Protein AF-A0A148KL38-F1 (afdb_monomer)

Solvent-accessible surface area (backbone atoms only — not comparable to full-atom values): 12686 Å² total; per-residue (Å²): 133,82,66,72,59,63,59,84,46,104,84,52,63,40,43,61,51,33,41,35,34,28,41,19,68,38,26,34,28,42,92,90,39,82,42,79,51,48,28,40,75,50,74,44,17,34,49,60,35,34,44,39,29,46,37,33,83,76,39,46,73,99,71,82,87,79,85,65,94,65,65,77,84,68,58,70,36,88,74,88,56,62,65,59,93,75,68,61,91,58,42,52,32,46,32,31,28,44,18,68,61,74,88,63,34,32,52,64,36,93,78,41,63,52,48,60,42,43,68,92,41,47,74,35,28,29,46,13,35,43,24,29,39,38,35,32,44,41,91,89,39,57,36,42,42,34,41,32,34,29,73,47,59,49,99,40,60,86,28,47,41,90,57,84,32,78,37,59,67,63,45,79,47,80,35,60,52,36,88,90,38,86,42,82,42,78,40,61,70,42,35,47,56,97,59,86,88,42,68,83,59,50,24,70,55,45,82,84,45,67,54,31,48,47,38,53,48,18,59,75,71,51,64,20,64,45,34,58

Sequence (228 aa):
MSCAKPIDSDTFNWSIELLAFFLSDLSIEQDGQQLFLPLTSNDWQTTNLALLRFTKAQCADKKQQVLDDDVLAEQPFQSLQLAVPLALAETTQLRFTLGLPFDINHLNPLSQPSPLNMPSMFWSWRGGHKFLRLDMLGEQDAWNFHLGSTGCTSASAMRSPQTECVHANTLHFSLSKQQQGERLIVHLDKLLQGLELNGRNSCLMQSDKTSCQVLMSNLTDNGVFEWR

InterPro domains:
  IPR023977 Copper-binding protein MbnP-like [TIGR04052] (5-220)
  IPR046863 Copper-binding protein MbnP-like domain [PF20243] (13-204)

pLDDT: mean 86.68, std 16.07, range [34.78, 98.62]

Secondary structure (DSSP, 8-state):
--TTS-EEETTEEEEEEEEEEEEEEEEEEETTEEEE-PBPPBTTEETTEEEEEEEHHHHS-SS-----S-TTTT--B----BSS---GGGEEEEEEEES--HHHHTS-GGGSPTTTT-GGGEEETTTEE-SEEEEEE-SS-EEEEEE--BS---SSTTS--SS--SB---EEEEEEPPTT---EEE-HHHHTTT----TT--EES-TTSHHHHHHHHHHHHS--EEE-

Structure (mmCIF, N/CA/C/O backbone):
data_AF-A0A148KL38-F1
#
_entry.id   AF-A0A148KL38-F1
#
loop_
_atom_site.group_PDB
_atom_site.id
_atom_site.type_symbol
_atom_site.label_atom_id
_atom_site.label_alt_id
_atom_site.label_comp_id
_atom_site.label_asym_id
_atom_site.label_entity_id
_atom_site.label_seq_id
_atom_site.pdbx_PDB_ins_code
_atom_site.Cartn_x
_atom_site.Cartn_y
_atom_site.Cartn_z
_atom_site.occupancy
_atom_site.B_iso_or_equiv
_atom_site.auth_seq_id
_atom_site.auth_comp_id
_atom_site.auth_asym_id
_atom_site.auth_atom_id
_atom_site.pdbx_PDB_model_num
ATOM 1 N N . MET A 1 1 ? 3.528 11.563 11.997 1.00 47.94 1 MET A N 1
ATOM 2 C CA . MET A 1 1 ? 4.843 11.431 11.339 1.00 47.94 1 MET A CA 1
ATOM 3 C C . MET A 1 1 ? 5.527 12.789 11.430 1.00 47.94 1 MET A C 1
ATOM 5 O O . MET A 1 1 ? 4.868 13.780 11.154 1.00 47.94 1 MET A O 1
ATOM 9 N N . SER A 1 2 ? 6.768 12.874 11.917 1.00 44.38 2 SER A N 1
ATOM 10 C CA . SER A 1 2 ? 7.541 14.127 11.862 1.00 44.38 2 SER A CA 1
ATOM 11 C C . SER A 1 2 ? 8.322 14.117 10.552 1.00 44.38 2 SER A C 1
ATOM 13 O O . SER A 1 2 ? 9.482 13.724 10.538 1.00 44.38 2 SER A O 1
ATOM 15 N N . CYS A 1 3 ? 7.668 14.463 9.445 1.00 50.84 3 CYS A N 1
ATOM 16 C CA . CYS A 1 3 ? 8.208 14.272 8.095 1.00 50.84 3 CYS A CA 1
ATOM 17 C C . CYS A 1 3 ? 9.387 15.192 7.720 1.00 50.84 3 CYS A C 1
ATOM 19 O O . CYS A 1 3 ? 9.931 15.065 6.631 1.00 50.84 3 CYS A O 1
ATOM 21 N N . ALA A 1 4 ? 9.768 16.123 8.596 1.00 40.66 4 ALA A N 1
ATOM 22 C CA . ALA A 1 4 ? 10.751 17.170 8.316 1.00 40.66 4 ALA A CA 1
ATOM 23 C C . ALA A 1 4 ? 12.190 16.826 8.748 1.00 40.66 4 ALA A C 1
ATOM 25 O O . ALA A 1 4 ? 13.043 17.709 8.779 1.00 40.66 4 ALA A O 1
ATOM 26 N N . LYS A 1 5 ? 12.479 15.570 9.115 1.00 44.69 5 LYS A N 1
ATOM 27 C CA . LYS A 1 5 ? 13.868 15.128 9.289 1.00 44.69 5 LYS A CA 1
ATOM 28 C C . LYS A 1 5 ? 14.299 14.379 8.029 1.00 44.69 5 LYS A C 1
ATOM 30 O O . LYS A 1 5 ? 13.624 13.405 7.692 1.00 44.69 5 LYS A O 1
ATOM 35 N N . PRO A 1 6 ? 15.371 14.820 7.344 1.00 49.91 6 PRO A N 1
ATOM 36 C CA . PRO A 1 6 ? 16.014 14.017 6.314 1.00 49.91 6 PRO A CA 1
ATOM 37 C C . PRO A 1 6 ? 16.224 12.598 6.839 1.00 49.91 6 PRO A C 1
ATOM 39 O O . PRO A 1 6 ? 16.581 12.416 8.008 1.00 49.91 6 PRO A O 1
ATOM 42 N N . ILE A 1 7 ? 15.969 11.597 5.997 1.00 58.31 7 ILE A N 1
ATOM 43 C CA . ILE A 1 7 ? 16.462 10.252 6.285 1.00 58.31 7 ILE A CA 1
ATOM 44 C C . ILE A 1 7 ? 17.961 10.334 6.022 1.00 58.31 7 ILE A C 1
ATOM 46 O O . ILE A 1 7 ? 18.385 10.313 4.868 1.00 58.31 7 ILE A O 1
ATOM 50 N N . ASP A 1 8 ? 18.719 10.561 7.094 1.00 44.31 8 ASP A N 1
ATOM 51 C CA . ASP A 1 8 ? 20.169 10.719 7.051 1.00 44.31 8 ASP A CA 1
ATOM 52 C C . ASP A 1 8 ? 20.767 9.388 6.584 1.00 44.31 8 ASP A C 1
ATOM 54 O O . ASP A 1 8 ? 20.805 8.399 7.317 1.00 44.31 8 ASP A O 1
ATOM 58 N N . SER A 1 9 ? 21.148 9.345 5.313 1.00 50.00 9 SER A N 1
ATOM 59 C CA . SER A 1 9 ? 22.112 8.375 4.811 1.00 50.00 9 SER A CA 1
ATOM 60 C C . SER A 1 9 ? 23.441 9.110 4.732 1.00 50.00 9 SER A C 1
ATOM 62 O O . SER A 1 9 ? 23.444 10.267 4.315 1.00 50.00 9 SER A O 1
ATOM 64 N N . ASP A 1 10 ? 24.550 8.463 5.098 1.00 46.03 10 ASP A N 1
ATOM 65 C CA . ASP A 1 10 ? 25.889 9.063 5.272 1.00 46.03 10 ASP A CA 1
ATOM 66 C C . ASP A 1 10 ? 26.440 9.858 4.057 1.00 46.03 10 ASP A C 1
ATOM 68 O O . ASP A 1 10 ? 27.549 10.389 4.110 1.00 46.03 10 ASP A O 1
ATOM 72 N N . THR A 1 11 ? 25.702 9.952 2.945 1.00 47.69 11 THR A N 1
ATOM 73 C CA . THR A 1 11 ? 26.123 10.622 1.708 1.00 47.69 11 THR A CA 1
ATOM 74 C C . THR A 1 11 ? 25.061 11.461 0.978 1.00 47.69 11 THR A C 1
ATOM 76 O O . THR A 1 11 ? 25.467 12.265 0.142 1.00 47.69 11 THR A O 1
ATOM 79 N N . PHE A 1 12 ? 23.750 11.361 1.264 1.00 56.06 12 PHE A N 1
ATOM 80 C CA . PHE A 1 12 ? 22.719 12.125 0.527 1.00 56.06 12 PHE A CA 1
ATOM 81 C C . PHE A 1 12 ? 21.460 12.454 1.347 1.00 56.06 12 PHE A C 1
ATOM 83 O O . PHE A 1 12 ? 20.946 11.610 2.086 1.00 56.06 12 PHE A O 1
ATOM 90 N N . ASN A 1 13 ? 20.907 13.655 1.119 1.00 77.12 13 ASN A N 1
ATOM 91 C CA . ASN A 1 13 ? 19.599 14.078 1.623 1.00 77.12 13 ASN A CA 1
ATOM 92 C C . ASN A 1 13 ? 18.477 13.529 0.732 1.00 77.12 13 ASN A C 1
ATOM 94 O O . ASN A 1 13 ? 18.298 13.986 -0.398 1.00 77.12 13 ASN A O 1
ATOM 98 N N . TRP A 1 14 ? 17.691 12.587 1.250 1.00 84.31 14 TRP A N 1
ATOM 99 C CA . TRP A 1 14 ? 16.492 12.087 0.576 1.00 84.31 14 TRP A CA 1
ATOM 100 C C . TRP A 1 14 ? 15.228 12.705 1.172 1.00 84.31 14 TRP A C 1
ATOM 102 O O . TRP A 1 14 ? 15.065 12.778 2.392 1.00 84.31 14 TRP A O 1
ATOM 112 N N . SER A 1 15 ? 14.305 13.111 0.301 1.00 84.75 15 SER A N 1
ATOM 113 C CA . SER A 1 15 ? 12.988 13.632 0.673 1.00 84.75 15 SER A CA 1
ATOM 114 C C . SER A 1 15 ? 11.875 12.751 0.11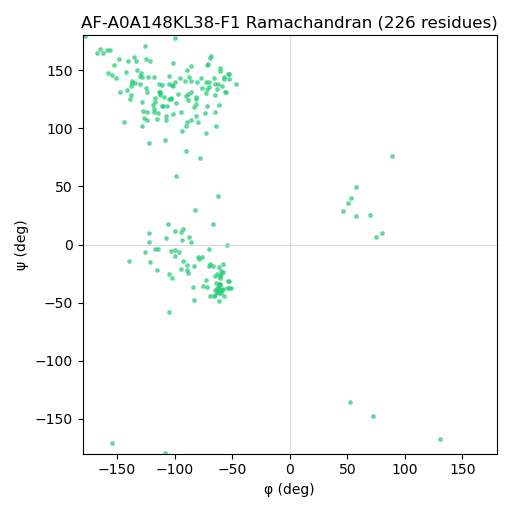8 1.00 84.75 15 SER A C 1
ATOM 116 O O . SER A 1 15 ? 11.998 12.190 -0.967 1.00 84.75 15 SER A O 1
ATOM 118 N N . ILE A 1 16 ? 10.790 12.604 0.875 1.00 86.62 16 ILE A N 1
ATOM 119 C CA . ILE A 1 16 ? 9.611 11.852 0.436 1.00 86.62 16 ILE A CA 1
ATOM 120 C C . ILE A 1 16 ? 8.773 12.769 -0.448 1.00 86.62 16 ILE A C 1
ATOM 122 O O . ILE A 1 16 ? 8.297 13.805 0.018 1.00 86.62 16 ILE A O 1
ATOM 126 N N . GLU A 1 17 ? 8.557 12.360 -1.694 1.00 87.94 17 GLU A N 1
ATOM 127 C CA . GLU A 1 17 ? 7.600 13.005 -2.593 1.00 87.94 17 GLU A CA 1
ATOM 128 C C . GLU A 1 17 ? 6.193 12.462 -2.326 1.00 87.94 17 GLU A C 1
ATOM 130 O O . GLU A 1 17 ? 5.246 13.223 -2.106 1.00 87.94 17 GLU A O 1
ATOM 135 N N . LEU A 1 18 ? 6.075 11.132 -2.252 1.00 90.38 18 LEU A N 1
ATOM 136 C CA . LEU A 1 18 ? 4.823 10.435 -1.988 1.00 90.38 18 LEU A CA 1
ATOM 137 C C . LEU A 1 18 ? 5.075 9.146 -1.209 1.00 90.38 18 LEU A C 1
ATOM 139 O O . LEU A 1 18 ? 5.875 8.314 -1.617 1.00 90.38 18 LEU A O 1
ATOM 143 N N . LEU A 1 19 ? 4.313 8.940 -0.142 1.00 94.44 19 LEU A N 1
ATOM 144 C CA . LEU A 1 19 ? 4.057 7.630 0.439 1.00 94.44 19 LEU A CA 1
ATOM 145 C C . LEU A 1 19 ? 2.553 7.376 0.368 1.00 94.44 19 LEU A C 1
ATOM 147 O O . LEU A 1 19 ? 1.771 8.128 0.943 1.00 94.44 19 LEU A O 1
ATOM 151 N N . ALA A 1 20 ? 2.141 6.321 -0.320 1.00 96.06 20 ALA A N 1
ATOM 152 C CA . ALA A 1 20 ? 0.750 5.909 -0.410 1.00 96.06 20 ALA A CA 1
ATOM 153 C C . ALA A 1 20 ? 0.623 4.397 -0.262 1.00 96.06 20 ALA A C 1
ATOM 155 O O . ALA A 1 20 ? 1.430 3.661 -0.826 1.00 96.06 20 ALA A O 1
ATOM 156 N N . PHE A 1 21 ? -0.374 3.917 0.476 1.00 97.94 21 PHE A N 1
ATOM 157 C CA . PHE A 1 21 ? -0.582 2.481 0.643 1.00 97.94 21 PHE A CA 1
ATOM 158 C C . PHE A 1 21 ? -2.028 2.112 0.964 1.00 97.94 21 PHE A C 1
ATOM 160 O O . PHE A 1 21 ? -2.738 2.852 1.650 1.00 97.94 21 PHE A O 1
ATOM 167 N N . PHE A 1 22 ? -2.445 0.951 0.461 1.00 98.50 22 PHE A N 1
ATOM 168 C CA . PHE A 1 22 ? -3.756 0.377 0.735 1.00 98.50 22 PHE A CA 1
ATOM 169 C C . PHE A 1 22 ? -3.737 -0.444 2.019 1.00 98.50 22 PHE A C 1
ATOM 171 O O . PHE A 1 22 ? -2.890 -1.320 2.187 1.00 98.50 22 PHE A O 1
ATOM 178 N N . LEU A 1 23 ? -4.719 -0.198 2.881 1.00 98.38 23 LEU A N 1
ATOM 179 C CA . LEU A 1 23 ? -5.082 -1.079 3.982 1.00 98.38 23 LEU A CA 1
ATOM 180 C C . LEU A 1 23 ? -6.431 -1.717 3.661 1.00 98.38 23 LEU A C 1
ATOM 182 O O . LEU A 1 23 ? -7.385 -0.994 3.384 1.00 98.38 23 LEU A O 1
ATOM 186 N N . SER A 1 24 ? -6.516 -3.039 3.713 1.00 98.50 24 SER A N 1
ATOM 187 C CA . SER A 1 24 ? -7.755 -3.813 3.583 1.00 98.50 24 SER A CA 1
ATOM 188 C C . SER A 1 24 ? -7.932 -4.755 4.776 1.00 98.50 24 SER A C 1
ATOM 190 O O . SER A 1 24 ? -7.039 -4.870 5.618 1.00 98.50 24 SER A O 1
ATOM 192 N N . ASP A 1 25 ? -9.105 -5.381 4.890 1.00 97.06 25 ASP A N 1
ATOM 193 C CA . ASP A 1 25 ? -9.422 -6.378 5.926 1.00 97.06 25 ASP A CA 1
ATOM 194 C C . ASP A 1 25 ? -9.161 -5.886 7.362 1.00 97.06 25 ASP A C 1
ATOM 196 O O . ASP A 1 25 ? -8.647 -6.611 8.221 1.00 97.06 25 ASP A O 1
ATOM 200 N N . LEU A 1 26 ? -9.496 -4.618 7.626 1.00 97.38 26 LEU A N 1
ATOM 201 C CA . LEU A 1 26 ? -9.275 -4.014 8.932 1.00 97.38 26 LEU A CA 1
ATOM 202 C C . LEU A 1 26 ? -10.139 -4.700 9.991 1.00 97.38 26 LEU A C 1
ATOM 204 O O . LEU A 1 26 ? -11.357 -4.830 9.861 1.00 97.38 26 LEU A O 1
ATOM 208 N N . SER A 1 27 ? -9.499 -5.115 11.074 1.00 97.00 27 SER A N 1
ATOM 209 C CA . SER A 1 27 ? -10.172 -5.687 12.233 1.00 97.00 27 SER A CA 1
ATOM 210 C C . SER A 1 27 ? -9.418 -5.356 13.507 1.00 97.00 27 SER A C 1
ATOM 212 O O . SER A 1 27 ? -8.238 -5.012 13.497 1.00 97.00 27 SER A O 1
ATOM 214 N N . ILE A 1 28 ? -10.115 -5.448 14.623 1.00 95.69 28 ILE A N 1
ATOM 215 C CA . ILE A 1 28 ? -9.573 -5.204 15.950 1.00 95.69 28 ILE A CA 1
ATOM 216 C C . ILE A 1 28 ? -9.814 -6.409 16.847 1.00 95.69 28 ILE A C 1
ATOM 218 O O . ILE A 1 28 ? -10.681 -7.231 16.568 1.00 95.69 28 ILE A O 1
ATOM 222 N N . GLU A 1 29 ? -9.049 -6.519 17.923 1.00 95.81 29 GLU A N 1
ATOM 223 C CA . GLU A 1 29 ? -9.338 -7.452 19.010 1.00 95.81 29 GLU A CA 1
ATOM 224 C C . GLU A 1 29 ? -9.886 -6.700 20.211 1.00 95.81 29 GLU A C 1
ATOM 226 O O . GLU A 1 29 ? -9.244 -5.770 20.697 1.00 95.81 29 GLU A O 1
ATOM 231 N N . GLN A 1 30 ? -11.053 -7.127 20.680 1.00 92.88 30 GLN A N 1
ATOM 232 C CA . GLN A 1 30 ? -11.716 -6.618 21.875 1.00 92.88 30 GLN A CA 1
ATOM 233 C C . GLN A 1 30 ? -12.274 -7.817 22.643 1.00 92.88 30 GLN A C 1
ATOM 235 O O . GLN A 1 30 ? -12.895 -8.697 22.047 1.00 92.88 30 GLN A O 1
ATOM 240 N N . AS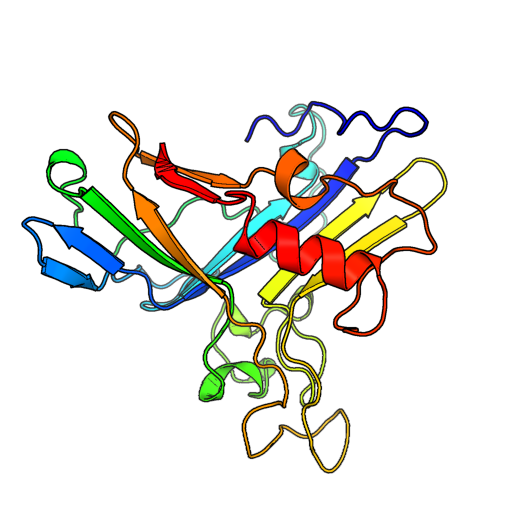P A 1 31 ? -11.972 -7.905 23.939 1.00 88.75 31 ASP A N 1
A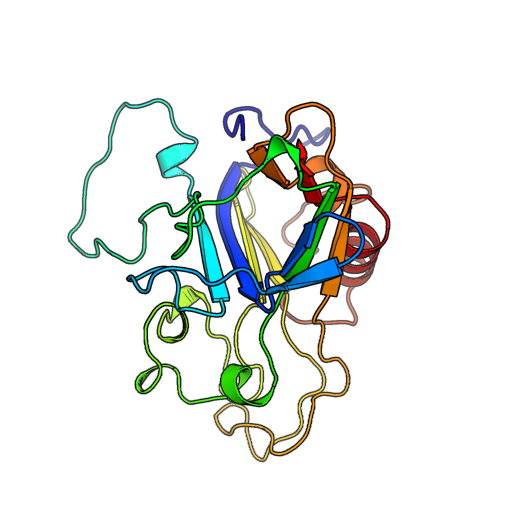TOM 241 C CA . ASP A 1 31 ? -12.369 -9.024 24.811 1.00 88.75 31 ASP A CA 1
ATOM 242 C C . ASP A 1 31 ? -12.032 -10.424 24.253 1.00 88.75 31 ASP A C 1
ATOM 244 O O . ASP A 1 31 ? -12.773 -11.394 24.418 1.00 88.75 31 ASP A O 1
ATOM 248 N N . GLY A 1 32 ? -10.896 -10.538 23.555 1.00 88.75 32 GLY A N 1
ATOM 249 C CA . GLY A 1 32 ? -10.440 -11.788 22.938 1.00 88.75 32 GLY A CA 1
ATOM 250 C C . GLY A 1 32 ? -11.197 -12.192 21.666 1.00 88.75 32 GLY A C 1
ATOM 251 O O . GLY A 1 32 ? -10.953 -13.277 21.139 1.00 88.75 32 GLY A O 1
ATOM 252 N N . GLN A 1 33 ? -12.093 -11.343 21.154 1.00 92.94 33 GLN A N 1
ATOM 253 C CA . GLN A 1 33 ? -12.788 -11.544 19.885 1.00 92.94 33 GLN A CA 1
ATOM 254 C C . GLN A 1 33 ? -12.226 -10.631 18.799 1.00 92.94 33 GLN A C 1
ATOM 256 O O . GLN A 1 33 ? -11.988 -9.446 19.025 1.00 92.94 33 GLN A O 1
ATOM 261 N N . GLN A 1 34 ? -12.056 -11.182 17.597 1.00 95.62 34 GLN A N 1
ATOM 262 C CA . GLN A 1 34 ? -11.724 -10.395 16.416 1.00 95.62 34 GLN A CA 1
ATOM 263 C C . GLN A 1 34 ? -13.003 -9.795 15.827 1.00 95.62 34 GLN A C 1
ATOM 265 O O . GLN A 1 34 ? -13.898 -10.521 15.394 1.00 95.62 34 GLN A O 1
ATOM 270 N N . LEU A 1 35 ? -13.072 -8.469 15.792 1.00 95.62 35 LEU A N 1
ATOM 271 C CA . LEU A 1 35 ? -14.202 -7.712 15.272 1.00 95.62 35 LEU A CA 1
ATOM 272 C C . LEU A 1 35 ? -13.786 -6.980 13.999 1.00 95.62 35 LEU A C 1
ATOM 274 O O . LEU A 1 35 ? -12.752 -6.311 13.960 1.00 95.62 35 LEU A O 1
ATOM 278 N N . PHE A 1 36 ? -14.596 -7.100 12.950 1.00 95.62 36 PHE A N 1
ATOM 279 C CA . PHE A 1 36 ? -14.416 -6.318 11.731 1.00 95.62 36 PHE A CA 1
ATOM 280 C C . PHE A 1 36 ? -14.558 -4.819 12.032 1.00 95.62 36 PHE A C 1
ATOM 282 O O . PHE A 1 36 ? -15.454 -4.419 12.777 1.00 95.62 36 PHE A O 1
ATOM 289 N N . LEU A 1 37 ? -13.684 -3.998 11.444 1.00 95.44 37 LEU A N 1
ATOM 290 C CA . LEU A 1 37 ? -13.655 -2.554 11.649 1.00 95.44 37 LEU A CA 1
ATOM 291 C C . LEU A 1 37 ? -14.147 -1.826 10.383 1.00 95.44 37 LEU A C 1
ATOM 293 O O . LEU A 1 37 ? -13.333 -1.502 9.515 1.00 95.44 37 LEU A O 1
ATOM 297 N N . PRO A 1 38 ? -15.461 -1.554 10.252 1.00 96.75 38 PRO A N 1
ATOM 298 C CA . PRO A 1 38 ? -16.004 -0.892 9.073 1.00 96.75 38 PRO A CA 1
ATOM 299 C C . PRO A 1 38 ? -15.592 0.580 9.012 1.00 96.75 38 PRO A C 1
ATOM 301 O O . PRO A 1 38 ? -15.640 1.314 10.005 1.00 96.75 38 PRO A O 1
ATOM 304 N N . LEU A 1 39 ? -15.267 1.032 7.807 1.00 97.19 39 LEU A N 1
ATOM 305 C CA . LEU A 1 39 ? -14.932 2.419 7.505 1.00 97.19 39 LEU A CA 1
ATOM 306 C C . LEU A 1 39 ? -16.112 3.154 6.847 1.00 97.19 39 LEU A C 1
ATOM 308 O O . LEU A 1 39 ? -16.999 2.544 6.243 1.00 97.19 39 LEU A O 1
ATOM 312 N N . THR A 1 40 ? -16.147 4.482 6.948 1.00 97.00 40 THR A N 1
ATOM 313 C CA . THR A 1 40 ? -17.072 5.293 6.138 1.00 97.00 40 THR A CA 1
ATOM 314 C C . THR A 1 40 ? -16.626 5.304 4.674 1.00 97.00 40 THR A C 1
ATOM 316 O O . THR A 1 40 ? -15.450 5.112 4.375 1.00 97.00 40 THR A O 1
ATOM 319 N N . SER A 1 41 ? -17.549 5.535 3.739 1.00 96.44 41 SER A N 1
ATOM 320 C CA . SER A 1 41 ? -17.181 5.711 2.327 1.00 96.44 41 SER A CA 1
ATOM 321 C C . SER A 1 41 ? -16.906 7.183 2.017 1.00 96.44 41 SER A C 1
ATOM 323 O O . SER A 1 41 ? -17.734 8.040 2.322 1.00 96.44 41 SER A O 1
ATOM 325 N N . ASN A 1 42 ? -15.751 7.468 1.419 1.00 94.69 42 ASN A N 1
ATOM 326 C CA . ASN A 1 42 ? -15.350 8.772 0.884 1.00 94.69 42 ASN A CA 1
ATOM 327 C C . ASN A 1 42 ? -14.304 8.566 -0.235 1.00 94.69 42 ASN A C 1
ATOM 329 O O . ASN A 1 42 ? -14.051 7.436 -0.646 1.00 94.69 42 ASN A O 1
ATOM 333 N N . ASP A 1 43 ? -13.674 9.633 -0.727 1.00 94.62 43 ASP A N 1
ATOM 334 C CA . ASP A 1 43 ? -12.700 9.542 -1.829 1.00 94.62 43 ASP A CA 1
ATOM 335 C C . ASP A 1 43 ? -11.463 8.672 -1.524 1.00 94.62 43 ASP A C 1
ATOM 337 O O . ASP A 1 43 ? -10.779 8.214 -2.438 1.00 94.62 43 ASP A O 1
ATOM 341 N N . TRP A 1 44 ? -11.170 8.418 -0.249 1.00 96.12 44 TRP A N 1
ATOM 342 C CA . TRP A 1 44 ? -9.958 7.740 0.215 1.00 96.12 44 TRP A CA 1
ATOM 343 C C . TRP A 1 44 ? -10.221 6.388 0.875 1.00 96.12 44 TRP A C 1
ATOM 345 O O . TRP A 1 44 ? -9.274 5.693 1.239 1.00 96.12 44 TRP A O 1
ATOM 355 N N . GLN A 1 45 ? -11.480 5.992 1.047 1.00 97.00 45 GLN A N 1
ATOM 356 C CA . GLN A 1 45 ? -11.837 4.732 1.695 1.00 97.00 45 GLN A CA 1
ATOM 357 C C . GLN A 1 45 ? -13.236 4.259 1.300 1.00 97.00 45 GLN A C 1
ATOM 359 O O . GLN A 1 45 ? -14.149 5.050 1.085 1.00 97.00 45 GLN A O 1
ATOM 364 N N . THR A 1 46 ? -13.395 2.942 1.247 1.00 96.50 46 THR A N 1
ATOM 365 C CA . THR A 1 46 ? -14.687 2.247 1.212 1.00 96.50 46 THR A CA 1
ATOM 366 C C . THR A 1 46 ? -14.903 1.562 2.558 1.00 96.50 46 THR A C 1
ATOM 368 O O . THR A 1 46 ? -14.023 1.608 3.411 1.00 96.50 46 THR A O 1
ATOM 371 N N . THR A 1 47 ? -16.015 0.850 2.748 1.00 95.81 47 THR A N 1
ATOM 372 C CA . THR A 1 47 ? -16.280 0.119 3.999 1.00 95.81 47 THR A CA 1
ATOM 373 C C . THR A 1 47 ? -15.167 -0.846 4.418 1.00 95.81 47 THR A C 1
ATOM 375 O O . THR A 1 47 ? -14.955 -1.009 5.618 1.00 95.81 47 THR A O 1
ATOM 378 N N . ASN A 1 48 ? -14.438 -1.439 3.463 1.00 95.25 48 ASN A N 1
ATOM 379 C CA . ASN A 1 48 ? -13.498 -2.535 3.735 1.00 95.25 48 ASN A CA 1
ATOM 380 C C . ASN A 1 48 ? -12.031 -2.205 3.413 1.00 95.25 48 ASN A C 1
ATOM 382 O O . ASN A 1 48 ? -11.161 -3.044 3.641 1.00 95.25 48 ASN A O 1
ATOM 386 N N . LEU A 1 49 ? -11.739 -1.024 2.858 1.00 97.44 49 LEU A N 1
ATOM 387 C CA . LEU A 1 49 ? -10.366 -0.627 2.536 1.00 97.44 49 LEU A CA 1
ATOM 388 C C . LEU A 1 49 ? -10.180 0.885 2.555 1.00 97.44 49 LEU A C 1
ATOM 390 O O . LEU A 1 49 ? -11.111 1.633 2.266 1.00 97.44 49 LEU A O 1
ATOM 394 N N . ALA A 1 50 ? -8.951 1.321 2.802 1.00 98.06 50 ALA A N 1
ATOM 395 C CA . ALA A 1 50 ? -8.528 2.712 2.725 1.00 98.06 50 ALA A CA 1
ATOM 396 C C . ALA A 1 50 ? -7.222 2.851 1.944 1.00 98.06 50 ALA A C 1
ATOM 398 O O . ALA A 1 50 ? -6.372 1.965 1.983 1.00 98.06 50 ALA A O 1
ATOM 399 N N . LEU A 1 51 ? -7.040 3.994 1.289 1.00 97.69 51 LEU A N 1
ATOM 400 C CA . LEU A 1 51 ? -5.769 4.441 0.739 1.00 97.69 51 LEU A CA 1
ATOM 401 C C . LEU A 1 51 ? -5.244 5.593 1.597 1.00 97.69 51 LEU A C 1
ATOM 403 O O . LEU A 1 51 ? -5.754 6.711 1.532 1.00 97.69 51 LEU A O 1
ATOM 407 N N . LEU A 1 52 ? -4.204 5.324 2.383 1.00 95.88 52 LEU A N 1
ATOM 408 C CA . LEU A 1 52 ? -3.505 6.362 3.136 1.00 95.88 52 LEU A CA 1
ATOM 409 C C . LEU A 1 52 ? -2.442 7.012 2.254 1.00 95.88 52 LEU A C 1
ATOM 411 O O . LEU A 1 52 ? -1.778 6.325 1.479 1.00 95.88 52 LEU A O 1
ATOM 415 N N . ARG A 1 53 ? -2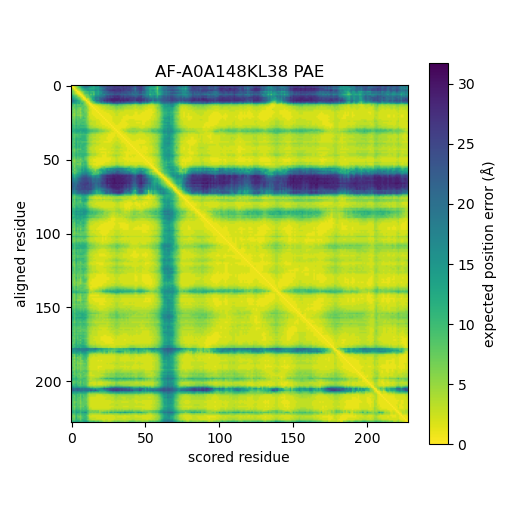.287 8.336 2.363 1.00 91.75 53 ARG A N 1
ATOM 416 C CA . ARG A 1 53 ? -1.395 9.149 1.529 1.00 91.75 53 ARG A CA 1
ATOM 417 C C . ARG A 1 53 ? -0.709 10.253 2.321 1.00 91.75 53 ARG A C 1
ATOM 419 O O . ARG A 1 53 ? -1.357 11.036 3.017 1.00 91.75 53 ARG A O 1
ATOM 426 N N . PHE A 1 54 ? 0.596 10.350 2.117 1.00 89.94 54 PHE A N 1
ATOM 427 C CA . PHE A 1 54 ? 1.497 11.341 2.681 1.00 89.94 54 PHE A CA 1
ATOM 428 C C . PHE A 1 54 ? 2.289 11.959 1.523 1.00 89.94 54 PHE A C 1
ATOM 430 O O . PHE A 1 54 ? 2.925 11.229 0.767 1.00 89.94 54 PHE A O 1
ATOM 437 N N . THR A 1 55 ? 2.235 13.276 1.348 1.00 85.25 55 THR A N 1
ATOM 438 C CA . THR A 1 55 ? 2.915 13.991 0.254 1.00 85.25 55 THR A CA 1
ATOM 439 C C . THR A 1 55 ? 3.889 15.025 0.797 1.00 85.25 55 THR A C 1
ATOM 441 O O . THR A 1 55 ? 3.736 15.515 1.921 1.00 85.25 55 THR A O 1
ATOM 444 N N . LYS A 1 56 ? 4.869 15.409 -0.024 1.00 77.56 56 LYS A N 1
ATOM 445 C CA . LYS A 1 56 ? 5.856 16.447 0.301 1.00 77.56 56 LYS A CA 1
ATOM 446 C C . LYS A 1 56 ? 5.251 17.756 0.796 1.00 77.56 56 LYS A C 1
ATOM 448 O O . LYS A 1 56 ? 5.802 18.361 1.712 1.00 77.56 56 LYS A O 1
ATOM 453 N N . ALA A 1 57 ? 4.110 18.179 0.250 1.00 69.44 57 ALA A N 1
ATOM 454 C CA . ALA A 1 57 ? 3.430 19.405 0.672 1.00 69.44 57 ALA A CA 1
ATOM 455 C C . ALA A 1 57 ? 3.030 19.389 2.162 1.00 69.44 57 ALA A C 1
ATOM 457 O O . ALA A 1 57 ? 2.866 20.443 2.769 1.00 69.44 57 ALA A O 1
ATOM 458 N N . GLN A 1 58 ? 2.894 18.204 2.767 1.00 67.06 58 GLN A N 1
ATOM 459 C CA . GLN A 1 58 ? 2.645 18.044 4.206 1.00 67.06 58 GLN A CA 1
ATOM 460 C C . GLN A 1 58 ? 3.937 17.966 5.028 1.00 67.06 58 GLN A C 1
ATOM 462 O O . GLN A 1 58 ? 3.898 18.114 6.248 1.00 67.06 58 GLN A O 1
ATOM 467 N N . CYS A 1 59 ? 5.064 17.696 4.367 1.00 58.09 59 CYS A N 1
ATOM 468 C CA . CYS A 1 59 ? 6.400 17.630 4.952 1.00 58.09 59 CYS A CA 1
ATOM 469 C C . CYS A 1 59 ? 7.109 18.994 4.938 1.00 58.09 59 CYS A C 1
ATOM 471 O O . CYS A 1 59 ? 8.031 19.199 5.724 1.00 58.09 59 CYS A O 1
ATOM 473 N N . ALA A 1 60 ? 6.693 19.907 4.056 1.00 55.28 60 ALA A N 1
ATOM 474 C CA . ALA A 1 60 ? 7.194 21.272 3.983 1.00 55.28 60 ALA A CA 1
ATOM 475 C C . ALA A 1 60 ? 6.601 22.150 5.100 1.00 55.28 60 ALA A C 1
ATOM 477 O O . ALA A 1 60 ? 5.423 22.030 5.450 1.00 55.28 60 ALA A O 1
ATOM 478 N N . ASP A 1 61 ? 7.405 23.072 5.640 1.00 50.53 61 ASP A N 1
ATOM 479 C CA . ASP A 1 61 ? 6.891 24.156 6.480 1.00 50.53 61 ASP A CA 1
ATOM 480 C C . ASP A 1 61 ? 5.768 24.889 5.733 1.00 50.53 61 ASP A C 1
ATOM 482 O O . ASP A 1 61 ? 5.848 25.065 4.521 1.00 50.53 61 ASP A O 1
ATOM 486 N N . LYS A 1 62 ? 4.719 25.314 6.452 1.00 44.94 62 LYS A N 1
ATOM 487 C CA . LYS A 1 62 ? 3.444 25.873 5.941 1.00 44.94 62 LYS A CA 1
ATOM 488 C C . LYS A 1 62 ? 3.553 27.190 5.135 1.00 44.94 62 LYS A C 1
ATOM 490 O O . LYS A 1 62 ? 2.751 28.104 5.326 1.00 44.94 62 LYS A O 1
ATOM 495 N N . LYS A 1 63 ? 4.534 27.351 4.252 1.00 40.00 63 LYS A N 1
ATOM 496 C CA . LYS A 1 63 ? 4.682 28.485 3.346 1.00 40.00 63 LYS A CA 1
ATOM 497 C C . LYS A 1 63 ? 4.761 27.947 1.924 1.00 40.00 63 LYS A C 1
ATOM 499 O O . LYS A 1 63 ? 5.744 27.322 1.570 1.00 40.00 63 LYS A O 1
ATOM 504 N N . GLN A 1 64 ? 3.731 28.277 1.147 1.00 40.44 64 GLN A N 1
ATOM 505 C CA . GLN A 1 64 ? 3.528 27.979 -0.278 1.00 40.44 64 GLN A CA 1
ATOM 506 C C . GLN A 1 64 ? 2.836 26.643 -0.565 1.00 40.44 64 GLN A C 1
ATOM 508 O O . GLN A 1 64 ? 3.431 25.687 -1.041 1.00 40.44 64 GLN A O 1
ATOM 513 N N . GLN A 1 65 ? 1.518 26.635 -0.356 1.00 42.56 65 GLN A N 1
ATOM 514 C CA . GLN A 1 65 ? 0.629 25.872 -1.227 1.00 42.56 65 GLN A CA 1
ATOM 515 C C . GLN A 1 65 ? 0.220 26.803 -2.373 1.00 42.56 65 GLN A C 1
ATOM 517 O O . GLN A 1 65 ? -0.546 27.741 -2.160 1.00 42.56 65 GLN A O 1
ATOM 522 N N . VAL A 1 66 ? 0.783 26.589 -3.560 1.00 38.66 66 VAL A N 1
ATOM 523 C CA . VAL A 1 66 ? 0.178 27.056 -4.812 1.00 38.66 66 VAL A CA 1
ATOM 524 C C . VAL A 1 66 ? -0.633 25.868 -5.312 1.00 38.66 66 VAL A C 1
ATOM 526 O O . VAL A 1 66 ? -0.077 24.800 -5.543 1.00 38.66 66 VAL A O 1
ATOM 529 N N . LEU A 1 67 ? -1.952 26.029 -5.335 1.00 41.22 67 LEU A N 1
ATOM 530 C CA . LEU A 1 67 ? -2.890 25.026 -5.824 1.00 41.22 67 LEU A CA 1
ATOM 531 C C . LEU A 1 67 ? -3.007 25.219 -7.339 1.00 41.22 67 LEU A C 1
ATOM 533 O O . LEU A 1 67 ? -3.600 26.207 -7.764 1.00 41.22 67 LEU A O 1
ATOM 537 N N . ASP A 1 68 ? -2.434 24.307 -8.121 1.00 36.62 68 ASP A N 1
ATOM 538 C CA . ASP A 1 68 ? -2.837 24.106 -9.514 1.00 36.62 68 ASP A CA 1
ATOM 539 C C . ASP A 1 68 ? -4.002 23.095 -9.550 1.00 36.62 68 ASP A C 1
ATOM 541 O O . ASP A 1 68 ? -4.069 22.166 -8.742 1.00 36.62 68 ASP A O 1
ATOM 545 N N . ASP A 1 69 ? -4.945 23.314 -10.468 1.00 34.78 69 ASP A N 1
ATOM 546 C CA . ASP A 1 69 ? -6.324 22.788 -10.494 1.00 34.78 69 ASP A CA 1
ATOM 547 C C . ASP A 1 69 ? -6.508 21.256 -10.684 1.00 34.78 69 ASP A C 1
ATOM 549 O O . ASP A 1 69 ? -7.619 20.805 -10.966 1.00 34.78 69 ASP A O 1
ATOM 553 N N . ASP A 1 70 ? -5.492 20.412 -10.464 1.00 40.56 70 ASP A N 1
ATOM 554 C CA . ASP A 1 70 ? -5.645 18.938 -10.435 1.00 40.56 70 ASP A CA 1
ATOM 555 C C . ASP A 1 70 ? -5.734 18.412 -8.986 1.00 40.56 70 ASP A C 1
ATOM 557 O O . ASP A 1 70 ? -4.912 17.655 -8.463 1.00 40.56 70 ASP A O 1
ATOM 561 N N . VAL A 1 71 ? -6.749 18.921 -8.283 1.00 49.53 71 VAL A N 1
ATOM 562 C CA . VAL A 1 71 ? -6.792 19.034 -6.816 1.00 49.53 71 VAL A CA 1
ATOM 563 C C . VAL A 1 71 ? -6.921 17.700 -6.075 1.00 49.53 71 VAL A C 1
ATOM 565 O O . VAL A 1 71 ? -6.573 17.660 -4.90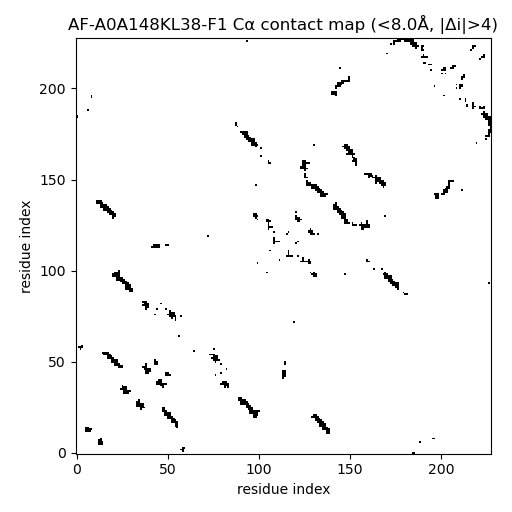0 1.00 49.53 71 VAL A O 1
ATOM 568 N N . LEU A 1 72 ? -7.347 16.595 -6.700 1.00 50.78 72 LEU A N 1
ATOM 569 C CA . LEU A 1 72 ? -7.446 15.288 -6.021 1.00 50.78 72 LEU A CA 1
ATOM 570 C C . LEU A 1 72 ? -6.149 14.470 -6.087 1.00 50.78 72 LEU A C 1
ATOM 572 O O . LEU A 1 72 ? -5.895 13.646 -5.206 1.00 50.78 72 LEU A O 1
ATOM 576 N N . ALA A 1 73 ? -5.282 14.700 -7.075 1.00 51.94 73 ALA A N 1
ATOM 577 C CA . ALA A 1 73 ? -4.074 13.897 -7.235 1.00 51.94 73 ALA A CA 1
ATOM 578 C C . ALA A 1 73 ? -3.044 14.139 -6.118 1.00 51.94 73 ALA A C 1
ATOM 580 O O . ALA A 1 73 ? -2.209 13.269 -5.887 1.00 51.94 73 ALA A O 1
ATOM 581 N N . GLU A 1 74 ? -3.146 15.227 -5.346 1.00 60.09 74 GLU A N 1
ATOM 582 C CA . GLU A 1 74 ? -2.119 15.624 -4.366 1.00 60.09 74 GLU A CA 1
ATOM 583 C C . GLU A 1 74 ? -2.590 15.751 -2.904 1.00 60.09 74 GLU A C 1
ATOM 585 O O . GLU A 1 74 ? -1.780 16.066 -2.026 1.00 60.09 74 GLU A O 1
ATOM 590 N N . GLN A 1 75 ? -3.862 15.466 -2.591 1.00 75.00 75 GLN A N 1
ATOM 591 C CA . GLN A 1 75 ? -4.340 15.628 -1.210 1.00 75.00 75 GLN A CA 1
ATOM 592 C C . GLN A 1 75 ? -3.807 14.546 -0.254 1.00 75.00 75 GLN A C 1
ATOM 594 O O . GLN A 1 75 ? -3.779 13.360 -0.608 1.00 75.00 75 GLN A O 1
ATOM 599 N N . PRO A 1 76 ? -3.435 14.930 0.985 1.00 84.12 76 PRO A N 1
ATOM 600 C CA . PRO A 1 76 ? -3.215 13.981 2.069 1.00 84.12 76 PRO A CA 1
ATOM 601 C C . PRO A 1 76 ? -4.474 13.191 2.379 1.00 84.12 76 PRO A C 1
ATOM 603 O O . PRO A 1 76 ? -5.569 13.750 2.414 1.00 84.12 76 PRO A O 1
ATOM 606 N N . PHE A 1 77 ? -4.282 11.955 2.823 1.00 89.00 77 PHE A N 1
ATOM 607 C CA . PHE A 1 77 ? -5.271 11.281 3.651 1.00 89.00 77 PHE A CA 1
ATOM 608 C C . PHE A 1 77 ? -4.557 10.408 4.678 1.00 89.00 77 PHE A C 1
ATOM 610 O O . PHE A 1 77 ? -3.970 9.387 4.338 1.00 89.00 77 PHE A O 1
ATOM 617 N N . GLN A 1 78 ? -4.541 10.844 5.936 1.00 88.00 78 GLN A N 1
ATOM 618 C CA . GLN A 1 78 ? -3.683 10.258 6.979 1.00 88.00 78 GLN A CA 1
ATOM 619 C C . GLN A 1 78 ? -4.471 9.737 8.188 1.00 88.00 78 GLN A C 1
ATOM 621 O O . GLN A 1 78 ? -3.889 9.412 9.221 1.00 88.00 78 GLN A O 1
ATOM 626 N N . SER A 1 79 ? -5.797 9.686 8.081 1.00 89.88 79 SER A N 1
ATOM 627 C CA . SER A 1 79 ? -6.690 9.295 9.167 1.00 89.88 79 SER A CA 1
ATOM 628 C C . SER A 1 79 ? -7.799 8.409 8.631 1.00 89.88 79 SER A C 1
ATOM 630 O O . SER A 1 79 ? -8.535 8.828 7.742 1.00 89.88 79 SER A O 1
ATOM 632 N N . LEU A 1 80 ? -7.961 7.226 9.210 1.00 93.62 80 LEU A N 1
ATOM 633 C CA . LEU A 1 80 ? -9.112 6.374 8.937 1.00 93.62 80 LEU A CA 1
ATOM 634 C C . LEU A 1 80 ? -10.365 6.965 9.585 1.00 93.62 80 LEU A C 1
ATOM 636 O O . LEU A 1 80 ? -10.342 7.347 10.755 1.00 93.62 80 LEU A O 1
ATOM 640 N N . GLN A 1 81 ? -11.462 7.014 8.837 1.00 95.00 81 GLN A N 1
ATOM 641 C CA . GLN A 1 81 ? -12.766 7.401 9.371 1.00 95.00 81 GLN A CA 1
ATOM 642 C C . GLN A 1 81 ? -13.604 6.146 9.607 1.00 95.00 81 GLN A C 1
ATOM 644 O O . GLN A 1 81 ? -13.977 5.448 8.664 1.00 95.00 81 GLN A O 1
ATOM 649 N N . LEU A 1 82 ? -13.880 5.844 10.871 1.00 95.06 82 LEU A N 1
ATOM 650 C CA . LEU A 1 82 ? -14.625 4.651 11.260 1.00 95.06 82 LEU A CA 1
ATOM 651 C C . LEU A 1 82 ? -16.128 4.881 11.084 1.00 95.06 82 LEU A C 1
ATOM 653 O O . LEU A 1 82 ? -16.636 5.953 11.409 1.00 95.06 82 LEU A O 1
ATOM 657 N N . ALA A 1 83 ? -16.849 3.869 10.600 1.00 96.06 83 ALA A N 1
ATOM 658 C CA . ALA A 1 83 ? -18.311 3.914 10.505 1.00 96.06 83 ALA A CA 1
ATOM 659 C C . ALA A 1 83 ? -19.005 3.653 11.851 1.00 96.06 83 ALA A C 1
ATOM 661 O O . ALA A 1 83 ? -20.207 3.879 11.984 1.00 96.06 83 ALA A O 1
ATOM 662 N N . VAL A 1 84 ? -18.255 3.169 12.843 1.00 91.25 84 VAL A N 1
ATOM 663 C CA . VAL A 1 84 ? -18.741 2.840 14.184 1.00 91.25 84 VAL A CA 1
ATOM 664 C C . VAL A 1 84 ? -17.862 3.506 15.245 1.00 91.25 84 VAL A C 1
ATOM 666 O O . VAL A 1 84 ? -16.657 3.662 15.025 1.00 91.25 84 VAL A O 1
ATOM 669 N N . PRO A 1 85 ? -18.423 3.893 16.405 1.00 89.94 85 PRO A N 1
ATOM 670 C CA . PRO A 1 85 ? -17.619 4.288 17.554 1.00 89.94 85 PRO A CA 1
ATOM 671 C C . PRO A 1 85 ? -16.692 3.144 17.976 1.00 89.94 85 PRO A C 1
ATOM 673 O O . PRO A 1 85 ? -17.124 1.995 18.056 1.00 89.94 85 PRO A O 1
ATOM 676 N N . LEU A 1 86 ? -15.434 3.465 18.270 1.00 86.62 86 LEU A N 1
ATOM 677 C CA . LEU A 1 86 ? -14.435 2.497 18.712 1.00 86.62 86 LEU A CA 1
ATOM 678 C C . LEU A 1 86 ? -14.084 2.738 20.181 1.00 86.62 86 LEU A C 1
ATOM 680 O O . LEU A 1 86 ? -13.567 3.799 20.537 1.00 86.62 86 LEU A O 1
ATOM 684 N N . ALA A 1 87 ? -14.323 1.736 21.026 1.00 87.62 87 ALA A N 1
ATOM 685 C CA . ALA A 1 87 ? -13.887 1.733 22.417 1.00 87.62 87 ALA A CA 1
ATOM 686 C C . ALA A 1 87 ? -12.390 1.396 22.495 1.00 87.62 87 ALA A C 1
ATOM 688 O O . ALA A 1 87 ? -11.997 0.299 22.882 1.00 87.62 87 ALA A O 1
ATOM 689 N N . LEU A 1 88 ? -11.536 2.357 22.123 1.00 85.00 88 LEU A N 1
ATOM 690 C CA . LEU A 1 88 ? -10.082 2.164 22.049 1.00 85.00 88 LEU A CA 1
ATOM 691 C C . LEU A 1 88 ? -9.477 1.595 23.342 1.00 85.00 88 LEU A C 1
ATOM 693 O O . LEU A 1 88 ? -8.480 0.883 23.272 1.00 85.00 88 LEU A O 1
ATOM 697 N N . ALA A 1 89 ? -10.037 1.906 24.514 1.00 86.31 89 ALA A N 1
ATOM 698 C CA . ALA A 1 89 ? -9.552 1.403 25.801 1.00 86.31 89 ALA A CA 1
ATOM 699 C C . ALA A 1 89 ? -9.689 -0.125 25.961 1.00 86.31 89 ALA A C 1
ATOM 701 O O . ALA A 1 89 ? -8.897 -0.728 26.677 1.00 86.31 89 ALA A O 1
ATOM 702 N N . GLU A 1 90 ? -10.659 -0.737 25.283 1.00 89.50 90 GLU A N 1
ATOM 703 C CA . GLU A 1 90 ? -10.949 -2.178 25.338 1.00 89.50 90 GLU A CA 1
ATOM 704 C C . GLU A 1 90 ? -10.282 -2.938 24.182 1.00 89.50 90 GLU A C 1
ATOM 706 O O . GLU A 1 90 ? -10.311 -4.165 24.119 1.00 89.50 90 GLU A O 1
ATOM 711 N N . THR A 1 91 ? -9.667 -2.207 23.250 1.00 92.50 91 THR A N 1
ATOM 712 C CA . THR A 1 91 ? -9.015 -2.787 22.083 1.00 92.50 91 THR A CA 1
ATOM 713 C C . THR A 1 91 ? -7.559 -3.140 22.380 1.00 92.50 91 THR A C 1
ATOM 715 O O . THR A 1 91 ? -6.767 -2.272 22.746 1.00 92.50 91 THR A O 1
ATOM 718 N N . THR A 1 92 ? -7.175 -4.397 22.164 1.00 93.94 92 THR A N 1
ATOM 719 C CA . THR A 1 92 ? -5.825 -4.912 22.461 1.00 93.94 92 THR A CA 1
ATOM 720 C C . THR A 1 92 ? -4.950 -5.053 21.222 1.00 93.94 92 THR A C 1
ATOM 722 O O . THR A 1 92 ? -3.728 -4.931 21.322 1.00 93.94 92 THR A O 1
ATOM 725 N N . GLN A 1 93 ? -5.547 -5.290 20.049 1.00 95.25 93 GLN A N 1
ATOM 726 C CA . GLN A 1 93 ? -4.814 -5.465 18.791 1.00 95.25 93 GLN A CA 1
ATOM 727 C C . GLN A 1 93 ? -5.531 -4.830 17.597 1.00 95.25 93 GLN A C 1
ATOM 729 O O . GLN A 1 93 ? -6.758 -4.814 17.539 1.00 95.25 93 GLN A O 1
ATOM 734 N N . LEU A 1 94 ? -4.746 -4.361 16.629 1.00 95.38 94 LEU A N 1
ATOM 735 C CA . LEU A 1 94 ? -5.188 -3.915 15.310 1.00 95.38 94 LEU A CA 1
ATOM 736 C C . LEU A 1 94 ? -4.627 -4.872 14.255 1.00 95.38 94 LEU A C 1
ATOM 738 O O . LEU A 1 94 ? -3.429 -5.151 14.240 1.00 95.38 94 LEU A O 1
ATOM 742 N N . ARG A 1 95 ? -5.486 -5.345 13.355 1.00 97.56 95 ARG A N 1
ATOM 743 C CA . ARG A 1 95 ? -5.134 -6.209 12.229 1.00 97.56 95 ARG A CA 1
ATOM 744 C C . ARG A 1 95 ? -5.559 -5.586 10.913 1.00 97.56 95 ARG A C 1
ATOM 746 O O . ARG A 1 95 ? -6.606 -4.946 10.838 1.00 97.56 95 ARG A O 1
ATOM 753 N N . PHE A 1 96 ? -4.747 -5.789 9.888 1.00 98.12 96 PHE A N 1
ATOM 754 C CA . PHE A 1 96 ? -5.041 -5.362 8.524 1.00 98.12 96 PHE A CA 1
ATOM 755 C C . PHE A 1 96 ? -4.164 -6.111 7.520 1.00 98.12 96 PHE A C 1
ATOM 757 O O . PHE A 1 96 ? -3.122 -6.672 7.869 1.00 98.12 96 PHE A O 1
ATOM 764 N N . THR A 1 97 ? -4.559 -6.040 6.257 1.00 98.62 97 THR A N 1
ATOM 765 C CA . THR A 1 97 ? -3.765 -6.448 5.102 1.00 98.62 97 THR A CA 1
ATOM 766 C C . THR A 1 97 ? -3.198 -5.201 4.413 1.00 98.62 97 THR A C 1
ATOM 768 O O . THR A 1 97 ? -3.943 -4.300 4.031 1.00 98.62 97 THR A O 1
ATOM 771 N N . LEU A 1 98 ? -1.876 -5.134 4.233 1.00 98.50 98 LEU A N 1
ATOM 772 C CA . LEU A 1 98 ? -1.230 -4.213 3.298 1.00 98.50 98 LEU A CA 1
ATOM 773 C C . LEU A 1 98 ? -1.353 -4.805 1.892 1.00 98.50 98 LEU A C 1
ATOM 775 O O . LEU A 1 98 ? -0.662 -5.768 1.548 1.00 98.50 98 LEU A O 1
ATOM 779 N N . GLY A 1 99 ? -2.248 -4.231 1.095 1.00 98.00 99 GLY A N 1
ATOM 780 C CA . GLY A 1 99 ? -2.572 -4.697 -0.249 1.00 98.00 99 GLY A CA 1
ATOM 781 C C . GLY A 1 99 ? -4.066 -4.839 -0.488 1.00 98.00 99 GLY A C 1
ATOM 782 O O . GLY A 1 99 ? -4.881 -4.327 0.281 1.00 98.00 99 GLY A O 1
ATOM 783 N N . LEU A 1 100 ? -4.415 -5.496 -1.594 1.00 98.25 100 LEU A N 1
ATOM 784 C CA . LEU A 1 100 ? -5.793 -5.669 -2.043 1.00 98.25 100 LEU A CA 1
ATOM 785 C C . LEU A 1 100 ? -6.098 -7.149 -2.324 1.00 98.25 100 LEU A C 1
ATOM 787 O O . LEU A 1 100 ? -5.236 -7.839 -2.876 1.00 98.25 100 LEU A O 1
ATOM 791 N N . PRO A 1 101 ? -7.326 -7.613 -2.035 1.00 96.94 101 PRO A N 1
ATOM 792 C CA . PRO A 1 101 ? -7.839 -8.889 -2.522 1.00 96.94 101 PRO A CA 1
ATOM 793 C C . PRO A 1 101 ? -7.728 -9.038 -4.049 1.00 96.94 101 PRO A C 1
ATOM 795 O O . PRO A 1 101 ? -7.843 -8.067 -4.805 1.00 96.94 101 PRO A O 1
ATOM 798 N N . PHE A 1 102 ? -7.495 -10.269 -4.515 1.00 97.19 102 PHE A N 1
ATOM 799 C CA . PHE A 1 102 ? -7.251 -10.568 -5.932 1.00 97.19 102 PHE A CA 1
ATOM 800 C C . PHE A 1 102 ? -8.412 -10.148 -6.848 1.00 97.19 102 PHE A C 1
ATOM 802 O O . PHE A 1 102 ? -8.184 -9.626 -7.943 1.00 97.19 102 PHE A O 1
ATOM 809 N N . ASP A 1 103 ? -9.643 -10.353 -6.383 1.00 94.75 103 ASP A N 1
ATOM 810 C CA . ASP A 1 103 ? -10.888 -10.087 -7.105 1.00 94.75 103 ASP A CA 1
ATOM 811 C C . ASP A 1 103 ? -11.092 -8.605 -7.449 1.00 94.75 103 ASP A C 1
ATOM 813 O O . ASP A 1 103 ? -11.730 -8.311 -8.458 1.00 94.75 103 ASP A O 1
ATOM 817 N N . ILE A 1 104 ? -10.496 -7.685 -6.682 1.00 96.69 104 ILE A N 1
ATOM 818 C CA . ILE A 1 104 ? -10.525 -6.240 -6.957 1.00 96.69 104 ILE A CA 1
ATOM 819 C C . ILE A 1 104 ? -9.201 -5.697 -7.514 1.00 96.69 104 ILE A C 1
ATOM 821 O O . ILE A 1 104 ? -9.191 -4.714 -8.260 1.00 96.69 104 ILE A O 1
ATOM 825 N N . ASN A 1 105 ? -8.069 -6.347 -7.222 1.00 97.62 105 ASN A N 1
ATOM 826 C CA . ASN A 1 105 ? -6.740 -5.835 -7.567 1.00 97.62 105 ASN A CA 1
ATOM 827 C C . ASN A 1 105 ? -6.529 -5.645 -9.081 1.00 97.62 105 ASN A C 1
ATOM 829 O O . ASN A 1 105 ? -5.842 -4.718 -9.509 1.00 97.62 105 ASN A O 1
ATOM 833 N N . HIS A 1 106 ? -7.116 -6.511 -9.907 1.00 96.94 106 HIS A N 1
ATOM 834 C CA . HIS A 1 106 ? -6.879 -6.528 -11.355 1.00 96.94 106 HIS A CA 1
ATOM 835 C C . HIS A 1 106 ? -8.050 -6.005 -12.191 1.00 96.94 106 HIS A C 1
ATOM 837 O O . HIS A 1 106 ? -8.015 -6.096 -13.425 1.00 96.94 106 HIS A O 1
ATOM 843 N N . LEU A 1 107 ? -9.099 -5.484 -11.553 1.00 95.50 107 LEU A N 1
ATOM 844 C CA . LEU A 1 107 ? -10.242 -4.919 -12.263 1.00 95.50 107 LEU A CA 1
ATOM 845 C C . LEU A 1 107 ? -9.862 -3.630 -12.997 1.00 95.50 107 LEU A C 1
ATOM 847 O O . LEU A 1 107 ? -8.840 -2.999 -12.729 1.00 95.50 107 LEU A O 1
ATOM 851 N N . ASN A 1 108 ? -10.703 -3.237 -13.953 1.00 92.38 108 ASN A N 1
ATOM 852 C CA . ASN A 1 108 ? -10.529 -1.979 -14.666 1.00 92.38 108 ASN A CA 1
ATOM 853 C C . ASN A 1 108 ? -10.707 -0.796 -13.692 1.00 92.38 108 ASN A C 1
ATOM 855 O O . ASN A 1 108 ? -11.833 -0.581 -13.233 1.00 92.38 108 ASN A O 1
ATOM 859 N N . PRO A 1 109 ? -9.661 0.006 -13.415 1.00 90.06 109 PRO A N 1
ATOM 860 C CA . PRO A 1 109 ? -9.737 1.097 -12.443 1.00 90.06 109 PRO A CA 1
ATOM 861 C C . PRO A 1 109 ? -10.781 2.152 -12.828 1.00 90.06 109 PRO A C 1
ATOM 863 O O . PRO A 1 109 ? -11.405 2.730 -11.949 1.00 90.06 109 PRO A O 1
ATOM 866 N N . LEU A 1 110 ? -11.064 2.342 -14.124 1.00 89.81 110 LEU A N 1
ATOM 867 C CA . LEU A 1 110 ? -12.075 3.303 -14.593 1.00 89.81 110 LEU A CA 1
ATOM 868 C C . LEU A 1 110 ? -13.512 2.929 -14.195 1.00 89.81 110 LEU A C 1
ATOM 870 O O . LEU A 1 110 ? -14.401 3.771 -14.258 1.00 89.81 110 LEU A O 1
ATOM 874 N N . SER A 1 111 ? -13.748 1.669 -13.827 1.00 93.12 111 SER A N 1
ATOM 875 C CA . SER A 1 111 ? -15.051 1.182 -13.353 1.00 93.12 111 SER A CA 1
ATOM 876 C C . SER A 1 111 ? -15.120 0.987 -11.841 1.00 93.12 111 SER A C 1
ATOM 878 O O . SER A 1 111 ? -16.183 0.647 -11.328 1.00 93.12 111 SER A O 1
ATOM 880 N N . GLN A 1 112 ? -14.003 1.155 -11.131 1.00 95.19 112 GLN A N 1
ATOM 881 C CA . GLN A 1 112 ? -13.971 0.974 -9.686 1.00 95.19 112 GLN A CA 1
ATOM 882 C C . GLN A 1 112 ? -14.302 2.288 -8.968 1.00 95.19 112 GLN A C 1
ATOM 884 O O . GLN A 1 112 ? -14.022 3.365 -9.494 1.00 95.19 112 GLN A O 1
ATOM 889 N N . PRO A 1 113 ? -14.908 2.235 -7.773 1.00 94.06 113 PRO A N 1
ATOM 890 C CA . PRO A 1 113 ? -15.072 3.425 -6.951 1.00 94.06 113 PRO A CA 1
ATOM 891 C C . PRO A 1 113 ? -13.716 3.908 -6.418 1.00 94.06 113 PRO A C 1
ATOM 893 O O . PRO A 1 113 ? -12.751 3.144 -6.331 1.00 94.06 113 PRO A O 1
ATOM 896 N N . SER A 1 114 ? -13.649 5.172 -6.006 1.00 94.56 114 SER A N 1
ATOM 897 C CA . SER A 1 114 ? -12.518 5.662 -5.218 1.00 94.56 114 SER A CA 1
ATOM 898 C C . SER A 1 114 ? -12.354 4.830 -3.932 1.00 94.56 114 SER A C 1
ATOM 900 O O . SER A 1 114 ? -13.358 4.390 -3.366 1.00 94.56 114 SER A O 1
ATOM 902 N N . PRO A 1 115 ? -11.118 4.572 -3.462 1.00 95.75 115 PRO A N 1
ATOM 903 C CA . PRO A 1 115 ? -9.831 5.022 -4.015 1.00 95.75 115 PRO A CA 1
ATOM 904 C C . PRO A 1 115 ? -9.217 4.113 -5.107 1.00 95.75 115 PRO A C 1
ATOM 906 O O . PRO A 1 115 ? -8.087 4.344 -5.535 1.00 95.75 115 PRO A O 1
ATOM 909 N N . LEU A 1 116 ? -9.915 3.071 -5.573 1.00 97.00 116 LEU A N 1
ATOM 910 C CA . LEU A 1 116 ? -9.386 2.096 -6.548 1.00 97.00 116 LEU A CA 1
ATOM 911 C C . LEU A 1 116 ? -9.334 2.630 -7.993 1.00 97.00 116 LEU A C 1
ATOM 913 O O . LEU A 1 116 ? -8.736 2.021 -8.874 1.00 97.00 116 LEU A O 1
ATOM 917 N N . ASN A 1 117 ? -9.941 3.783 -8.259 1.00 95.00 117 ASN A N 1
ATOM 918 C CA . ASN A 1 117 ? -9.863 4.471 -9.549 1.00 95.00 117 ASN A CA 1
ATOM 919 C C . ASN A 1 117 ? -8.640 5.390 -9.694 1.00 95.00 117 ASN A C 1
ATOM 921 O O . ASN A 1 117 ? -8.506 6.044 -10.727 1.00 95.00 117 ASN A O 1
ATOM 925 N N . MET A 1 118 ? -7.746 5.459 -8.700 1.00 92.50 118 MET A N 1
ATOM 926 C CA . MET A 1 118 ? -6.602 6.372 -8.735 1.00 92.50 118 MET A CA 1
ATOM 927 C C . MET A 1 118 ? -5.521 5.902 -9.717 1.00 92.50 118 MET A C 1
ATOM 929 O O . MET A 1 118 ? -4.833 4.912 -9.442 1.00 92.50 118 MET A O 1
ATOM 933 N N . PRO A 1 119 ? -5.269 6.636 -10.822 1.00 90.81 119 PRO A N 1
ATOM 934 C CA . PRO A 1 119 ? -4.318 6.193 -11.844 1.00 90.81 119 PRO A CA 1
ATOM 935 C C . PRO A 1 119 ? -2.892 6.052 -11.302 1.00 90.81 119 PRO A C 1
ATOM 937 O O . PRO A 1 119 ? -2.155 5.144 -11.681 1.00 90.81 119 PRO A O 1
ATOM 940 N N . SER A 1 120 ? -2.514 6.915 -10.355 1.00 91.25 120 SER A N 1
ATOM 941 C CA . SER A 1 120 ? -1.205 6.914 -9.694 1.00 91.25 120 SER A CA 1
ATOM 942 C C . SER A 1 120 ? -0.919 5.610 -8.931 1.00 91.25 120 SER A C 1
ATOM 944 O O . SER A 1 120 ? 0.249 5.210 -8.812 1.00 91.25 120 SER A O 1
ATOM 946 N N . MET A 1 121 ? -1.967 4.918 -8.480 1.00 95.88 121 MET A N 1
ATOM 947 C CA . MET A 1 121 ? -1.903 3.662 -7.736 1.00 95.88 121 MET A CA 1
ATOM 948 C C . MET A 1 121 ? -2.155 2.427 -8.604 1.00 95.88 121 MET A C 1
ATOM 950 O O . MET A 1 121 ? -1.958 1.320 -8.127 1.00 95.88 121 MET A O 1
ATOM 954 N N . PHE A 1 122 ? -2.501 2.565 -9.883 1.00 95.62 122 PHE A N 1
ATOM 955 C CA . PHE A 1 122 ? -2.637 1.431 -10.801 1.00 95.62 122 PHE A CA 1
ATOM 956 C C . PHE A 1 122 ? -1.340 1.213 -11.598 1.00 95.62 122 PHE A C 1
ATOM 958 O O . PHE A 1 122 ? -0.631 2.172 -11.911 1.00 95.62 122 PHE A O 1
ATOM 965 N N . TRP A 1 123 ? -0.955 -0.035 -11.880 1.00 93.62 123 TRP A N 1
ATOM 966 C CA . TRP A 1 123 ? 0.242 -0.343 -12.682 1.00 93.62 123 TRP A CA 1
ATOM 967 C C . TRP A 1 123 ? -0.122 -0.792 -14.095 1.00 93.62 123 TRP A C 1
ATOM 969 O O . TRP A 1 123 ? 0.304 -0.207 -15.085 1.00 93.62 123 TRP A O 1
ATOM 979 N N . SER A 1 124 ? -0.913 -1.853 -14.194 1.00 94.31 124 SER A N 1
ATOM 980 C CA . SER A 1 124 ? -1.445 -2.398 -15.444 1.00 94.31 124 SER A CA 1
ATOM 981 C C . SER A 1 124 ? -2.543 -3.395 -15.099 1.00 94.31 124 SER A C 1
ATOM 983 O O . SER A 1 124 ? -2.581 -3.884 -13.977 1.00 94.31 124 SER A O 1
ATOM 985 N N . TRP A 1 125 ? -3.383 -3.793 -16.051 1.00 94.44 125 TRP A N 1
ATOM 986 C CA . TRP A 1 125 ? -4.377 -4.844 -15.795 1.00 94.44 125 TRP A CA 1
ATOM 987 C C . TRP A 1 125 ? -3.738 -6.159 -15.340 1.00 94.44 125 TRP A C 1
ATOM 989 O O . TRP A 1 125 ? -4.245 -6.814 -14.432 1.00 94.44 125 TRP A O 1
ATOM 999 N N . ARG A 1 126 ? -2.585 -6.527 -15.913 1.00 95.06 126 ARG A N 1
ATOM 1000 C CA . ARG A 1 126 ? -1.871 -7.737 -15.495 1.00 95.06 126 ARG A CA 1
ATOM 1001 C C . ARG A 1 126 ? -1.264 -7.618 -14.098 1.00 95.06 126 ARG A C 1
ATOM 1003 O O . ARG A 1 126 ? -1.360 -8.569 -13.340 1.00 95.06 126 ARG A O 1
ATOM 1010 N N . GLY A 1 127 ? -0.619 -6.494 -13.783 1.00 93.81 127 GLY A N 1
ATOM 1011 C CA . GLY A 1 127 ? 0.059 -6.282 -12.493 1.00 93.81 127 GLY A CA 1
ATOM 1012 C C . GLY A 1 127 ? -0.860 -5.815 -11.361 1.00 93.81 127 GLY A C 1
ATOM 1013 O O . GLY A 1 127 ? -0.509 -5.956 -10.198 1.00 93.81 127 GLY A O 1
ATOM 1014 N N . GLY A 1 128 ? -2.036 -5.289 -11.695 1.00 96.38 128 GLY A N 1
ATOM 1015 C CA . GLY A 1 128 ? -2.983 -4.724 -10.743 1.00 96.38 128 GLY A CA 1
ATOM 1016 C C . GLY A 1 128 ? -2.531 -3.378 -10.173 1.00 96.38 128 GLY A C 1
ATOM 1017 O O . GLY A 1 128 ? -1.877 -2.572 -10.851 1.00 96.38 128 GLY A O 1
ATOM 1018 N N . HIS A 1 129 ? -2.910 -3.133 -8.924 1.00 97.81 129 HIS A N 1
ATOM 1019 C CA . HIS A 1 129 ? -2.579 -1.935 -8.167 1.00 97.81 129 HIS A CA 1
ATOM 1020 C C . HIS A 1 129 ? -1.222 -2.054 -7.473 1.00 97.81 129 HIS A C 1
ATOM 1022 O O . HIS A 1 129 ? -0.756 -3.129 -7.100 1.00 97.81 129 HIS A O 1
ATOM 1028 N N . LYS A 1 130 ? -0.613 -0.894 -7.242 1.00 97.81 130 LYS A N 1
ATOM 1029 C CA . LYS A 1 130 ? 0.445 -0.700 -6.259 1.00 97.81 130 LYS A CA 1
ATOM 1030 C C . LYS A 1 130 ? -0.195 -0.775 -4.874 1.00 97.81 130 LYS A C 1
ATOM 1032 O O . LYS A 1 130 ? -1.058 0.031 -4.552 1.00 97.81 130 LYS A O 1
ATOM 1037 N N . PHE A 1 131 ? 0.220 -1.726 -4.054 1.00 98.06 131 PHE A N 1
ATOM 1038 C CA . PHE A 1 131 ? -0.210 -1.862 -2.662 1.00 98.06 131 PHE A CA 1
ATOM 1039 C C . PHE A 1 131 ? 0.456 -0.833 -1.761 1.00 98.06 131 PHE A C 1
ATOM 1041 O O . PHE A 1 131 ? -0.173 -0.307 -0.849 1.00 98.06 131 PHE A O 1
ATOM 1048 N N . LEU A 1 132 ? 1.716 -0.524 -2.061 1.00 98.00 132 LEU A N 1
ATOM 1049 C CA . LEU A 1 132 ? 2.488 0.549 -1.458 1.00 98.00 132 LEU A CA 1
ATOM 1050 C C . LEU A 1 132 ? 3.275 1.241 -2.568 1.00 98.00 132 LEU A C 1
ATOM 1052 O O . LEU A 1 132 ? 3.850 0.587 -3.436 1.00 98.00 132 LEU A O 1
ATOM 1056 N N . ARG A 1 133 ? 3.287 2.567 -2.538 1.00 97.00 133 ARG A N 1
ATOM 1057 C CA . ARG A 1 133 ? 4.074 3.440 -3.399 1.00 97.00 133 ARG A CA 1
ATOM 1058 C C . ARG A 1 133 ? 4.843 4.404 -2.511 1.00 97.00 133 ARG A C 1
ATOM 1060 O O . ARG A 1 133 ? 4.231 5.225 -1.837 1.00 97.00 133 ARG A O 1
ATOM 1067 N N . LEU A 1 134 ? 6.162 4.290 -2.520 1.00 95.69 134 LEU A N 1
ATOM 1068 C CA . LEU A 1 134 ? 7.081 5.235 -1.908 1.00 95.69 134 LEU A CA 1
ATOM 1069 C C . LEU A 1 134 ? 7.962 5.819 -3.008 1.00 95.69 134 LEU A C 1
ATOM 1071 O O . LEU A 1 134 ? 8.765 5.100 -3.596 1.00 95.69 134 LEU A O 1
ATOM 1075 N N . ASP A 1 135 ? 7.808 7.110 -3.260 1.00 93.44 135 ASP A N 1
ATOM 1076 C CA . ASP A 1 135 ? 8.640 7.873 -4.179 1.00 93.44 135 ASP A CA 1
ATOM 1077 C C . ASP A 1 135 ? 9.459 8.877 -3.374 1.00 93.44 135 ASP A C 1
ATOM 1079 O O . ASP A 1 135 ? 8.927 9.620 -2.540 1.00 93.44 135 ASP A O 1
ATOM 1083 N N . MET A 1 136 ? 10.761 8.894 -3.632 1.00 91.12 136 MET A N 1
ATOM 1084 C CA . MET A 1 136 ? 11.719 9.753 -2.960 1.00 91.12 136 MET A CA 1
ATOM 1085 C C . MET A 1 136 ? 12.587 10.486 -3.974 1.00 91.12 136 MET A C 1
ATOM 1087 O O . MET A 1 136 ? 12.962 9.941 -5.015 1.00 91.12 136 MET A O 1
ATOM 1091 N N . LEU A 1 137 ? 12.941 11.718 -3.631 1.00 87.88 137 LEU A N 1
ATOM 1092 C CA . LEU A 1 137 ? 13.831 12.562 -4.410 1.00 87.88 137 LEU A CA 1
ATOM 1093 C C . LEU A 1 137 ? 15.087 12.863 -3.594 1.00 87.88 137 LEU A C 1
ATOM 1095 O O . LEU A 1 137 ? 14.993 13.384 -2.477 1.00 87.88 137 LEU A O 1
ATOM 1099 N N . GLY A 1 138 ? 16.239 12.512 -4.157 1.00 85.62 138 GLY A N 1
ATOM 1100 C CA . GLY A 1 138 ? 17.557 12.933 -3.703 1.00 85.62 138 GLY A CA 1
ATOM 1101 C C . GLY A 1 138 ? 18.085 14.086 -4.558 1.00 85.62 138 GLY A C 1
ATOM 1102 O O . GLY A 1 138 ? 17.453 14.509 -5.523 1.00 85.62 138 GLY A O 1
ATOM 1103 N N . GLU A 1 139 ? 19.268 14.597 -4.220 1.00 83.19 139 GLU A N 1
ATOM 1104 C CA . GLU A 1 139 ? 19.860 15.751 -4.918 1.00 83.19 139 GLU A CA 1
ATOM 1105 C C . GLU A 1 139 ? 20.183 15.476 -6.396 1.00 83.19 139 GLU A C 1
ATOM 1107 O O . GLU A 1 139 ? 20.102 16.381 -7.224 1.00 83.19 139 GLU A O 1
ATOM 1112 N N . GLN A 1 140 ? 20.557 14.235 -6.726 1.00 84.62 140 GLN A N 1
ATOM 1113 C CA . GLN A 1 140 ? 21.006 13.843 -8.070 1.00 84.62 140 GLN A CA 1
ATOM 1114 C C . GLN A 1 140 ? 20.157 12.734 -8.703 1.00 84.62 140 GLN A C 1
ATOM 1116 O O . GLN A 1 140 ? 20.236 12.532 -9.911 1.00 84.62 140 GLN A O 1
ATOM 1121 N N . ASP A 1 141 ? 19.340 12.040 -7.908 1.00 86.56 141 ASP A N 1
ATOM 1122 C CA . ASP A 1 141 ? 18.622 10.830 -8.306 1.00 86.56 141 ASP A CA 1
ATOM 1123 C C . ASP A 1 141 ? 17.198 10.806 -7.732 1.00 86.56 141 ASP A C 1
ATOM 1125 O O . ASP A 1 141 ? 16.904 11.409 -6.699 1.00 86.56 141 ASP A O 1
ATOM 1129 N N . ALA A 1 142 ? 16.324 10.025 -8.369 1.00 89.75 142 ALA A N 1
ATOM 1130 C CA . ALA A 1 142 ? 15.045 9.605 -7.804 1.00 89.75 142 ALA A CA 1
ATOM 1131 C C . ALA A 1 142 ? 15.117 8.135 -7.373 1.00 89.75 142 ALA A C 1
ATOM 1133 O O . ALA A 1 142 ? 15.752 7.307 -8.032 1.00 89.75 142 ALA A O 1
ATOM 1134 N N . TRP A 1 143 ? 14.424 7.799 -6.288 1.00 93.25 143 TRP A N 1
ATOM 1135 C CA . TRP A 1 143 ? 14.336 6.437 -5.780 1.00 93.25 143 TRP A CA 1
ATOM 1136 C C . TRP A 1 143 ? 12.886 6.053 -5.529 1.00 93.25 143 TRP A C 1
ATOM 1138 O O . TRP A 1 143 ? 12.097 6.848 -5.027 1.00 93.25 143 TRP A O 1
ATOM 1148 N N . ASN A 1 144 ? 12.526 4.828 -5.901 1.00 94.25 144 ASN A N 1
ATOM 1149 C CA . ASN A 1 144 ? 11.148 4.365 -5.852 1.00 94.25 144 ASN A CA 1
ATOM 1150 C C . ASN A 1 144 ? 11.070 2.968 -5.244 1.00 94.25 144 ASN A C 1
ATOM 1152 O O . ASN A 1 144 ? 11.850 2.082 -5.605 1.00 94.25 144 ASN A O 1
ATOM 1156 N N . PHE A 1 145 ? 10.062 2.757 -4.406 1.00 96.44 145 PHE A N 1
ATOM 1157 C CA . PHE A 1 145 ? 9.612 1.444 -3.976 1.00 96.44 145 PHE A CA 1
ATOM 1158 C C . PHE A 1 145 ? 8.116 1.279 -4.223 1.00 96.44 145 PHE A C 1
ATOM 1160 O O . PHE A 1 145 ? 7.284 1.886 -3.547 1.00 96.44 145 PHE A O 1
ATOM 1167 N N . HIS A 1 146 ? 7.771 0.451 -5.209 1.00 97.06 146 HIS A N 1
ATOM 1168 C CA . HIS A 1 146 ? 6.393 0.097 -5.543 1.00 97.06 146 HIS A CA 1
ATOM 1169 C C . HIS A 1 146 ? 6.173 -1.392 -5.278 1.00 97.06 146 HIS A C 1
ATOM 1171 O O . HIS A 1 146 ? 6.730 -2.247 -5.971 1.00 97.06 146 HIS A O 1
ATOM 1177 N N . LEU A 1 147 ? 5.334 -1.689 -4.291 1.00 97.50 147 LEU A N 1
ATOM 1178 C CA . LEU A 1 147 ? 4.879 -3.033 -3.950 1.00 97.50 147 LEU A CA 1
ATOM 1179 C C . LEU A 1 147 ? 3.592 -3.359 -4.711 1.00 97.50 147 LEU A C 1
ATOM 1181 O O . LEU A 1 147 ? 2.710 -2.513 -4.809 1.00 97.50 147 LEU A O 1
ATOM 1185 N N . GLY A 1 148 ? 3.452 -4.586 -5.196 1.00 96.88 148 GLY A N 1
ATOM 1186 C CA . GLY A 1 148 ? 2.225 -5.120 -5.793 1.00 96.88 148 GLY A CA 1
ATOM 1187 C C . GLY A 1 148 ? 2.421 -6.578 -6.195 1.00 96.88 148 GLY A C 1
ATOM 1188 O O . GLY A 1 148 ? 3.508 -7.128 -6.001 1.00 96.88 148 GLY A O 1
ATOM 1189 N N . SER A 1 149 ? 1.388 -7.213 -6.742 1.00 96.31 149 SER A N 1
ATOM 1190 C CA . SER A 1 149 ? 1.454 -8.621 -7.151 1.00 96.31 149 SER A CA 1
ATOM 1191 C C . SER A 1 149 ? 2.438 -8.847 -8.306 1.00 96.31 149 SER A C 1
ATOM 1193 O O . SER A 1 149 ? 2.548 -8.032 -9.224 1.00 96.31 149 SER A O 1
ATOM 1195 N N . THR A 1 150 ? 3.153 -9.975 -8.289 1.00 94.38 150 THR A N 1
ATOM 1196 C CA . THR A 1 150 ? 4.150 -10.326 -9.316 1.00 94.38 150 THR A CA 1
ATOM 1197 C C . THR A 1 150 ? 4.002 -11.771 -9.790 1.00 94.38 150 THR A C 1
ATOM 1199 O O . THR A 1 150 ? 3.384 -12.613 -9.142 1.00 94.38 150 THR A O 1
ATOM 1202 N N . GLY A 1 151 ? 4.519 -12.067 -10.987 1.00 93.88 151 GLY A N 1
ATOM 1203 C CA . GLY A 1 151 ? 4.323 -13.377 -11.620 1.00 93.88 151 GLY A CA 1
ATOM 1204 C C . GLY A 1 151 ? 2.878 -13.626 -12.074 1.00 93.88 151 GLY A C 1
ATOM 1205 O O . GLY A 1 151 ? 2.438 -14.768 -12.156 1.00 93.88 151 GLY A O 1
ATOM 1206 N N . CYS A 1 152 ? 2.117 -12.564 -12.349 1.00 95.06 152 CYS A N 1
ATOM 1207 C CA . CYS A 1 152 ? 0.752 -12.664 -12.859 1.00 95.06 152 CYS A CA 1
ATOM 1208 C C . CYS A 1 152 ? 0.748 -13.115 -14.329 1.00 95.06 152 CYS A C 1
ATOM 1210 O O . CYS A 1 152 ? 1.423 -12.509 -15.168 1.00 95.06 152 CYS A O 1
ATOM 1212 N N . THR A 1 153 ? -0.055 -14.131 -14.662 1.00 96.06 153 THR A N 1
ATOM 1213 C CA . THR A 1 153 ? -0.178 -14.647 -16.036 1.00 96.06 153 THR A CA 1
ATOM 1214 C C . THR A 1 153 ? -1.472 -14.171 -16.687 1.00 96.06 153 THR A C 1
ATOM 1216 O O . THR A 1 153 ? -2.565 -14.375 -16.165 1.00 96.06 153 THR A O 1
ATOM 1219 N N . SER A 1 154 ? -1.356 -13.550 -17.860 1.00 95.75 154 SER A N 1
ATOM 1220 C CA . SER A 1 154 ? -2.488 -13.152 -18.700 1.00 95.75 154 SER A CA 1
ATOM 1221 C C . SER A 1 154 ? -2.053 -13.018 -20.161 1.00 95.75 154 SER A C 1
ATOM 1223 O O . SER A 1 154 ? -0.859 -12.993 -20.465 1.00 95.75 154 SER A O 1
ATOM 1225 N N . ALA A 1 155 ? -3.021 -12.916 -21.078 1.00 94.88 155 ALA A N 1
ATOM 1226 C CA . ALA A 1 155 ? -2.751 -12.818 -22.515 1.00 94.88 155 ALA A CA 1
ATOM 1227 C C . ALA A 1 155 ? -1.902 -11.588 -22.906 1.00 94.88 155 ALA A C 1
ATOM 1229 O O . ALA A 1 155 ? -1.231 -11.604 -23.934 1.00 94.88 155 ALA A O 1
ATOM 1230 N N . SER A 1 156 ? -1.935 -10.514 -22.111 1.00 93.62 156 SER A N 1
ATOM 1231 C CA . SER A 1 156 ? -1.102 -9.319 -22.285 1.00 93.62 156 SER A CA 1
ATOM 1232 C C . SER A 1 156 ? -1.115 -8.458 -21.020 1.00 93.62 156 SER A C 1
ATOM 1234 O O . SER A 1 156 ? -1.968 -8.626 -20.152 1.00 93.62 156 SER A O 1
ATOM 1236 N N . ALA A 1 157 ? -0.226 -7.465 -20.931 1.00 89.25 157 ALA A N 1
ATOM 1237 C CA . ALA A 1 157 ? -0.221 -6.515 -19.813 1.00 89.25 157 ALA A CA 1
ATOM 1238 C C . ALA A 1 157 ? -1.551 -5.741 -19.642 1.00 89.25 157 ALA A C 1
ATOM 1240 O O . ALA A 1 157 ? -1.868 -5.302 -18.538 1.00 89.25 157 ALA A O 1
ATOM 1241 N N . MET A 1 158 ? -2.346 -5.609 -20.712 1.00 91.12 158 MET A N 1
ATOM 1242 C CA . MET A 1 158 ? -3.649 -4.926 -20.721 1.00 91.12 158 MET A CA 1
ATOM 1243 C C . MET A 1 158 ? -4.831 -5.877 -20.470 1.00 91.12 158 MET A C 1
ATOM 1245 O O . MET A 1 158 ? -5.982 -5.521 -20.707 1.00 91.12 158 MET A O 1
ATOM 1249 N N . ARG A 1 159 ? -4.567 -7.106 -20.018 1.00 94.12 159 ARG A N 1
ATOM 1250 C CA . ARG A 1 159 ? -5.595 -8.080 -19.643 1.00 94.12 159 ARG A CA 1
ATOM 1251 C C . ARG A 1 159 ? -5.368 -8.554 -18.219 1.00 94.12 159 ARG A C 1
ATOM 1253 O O . ARG A 1 159 ? -4.244 -8.902 -17.855 1.00 94.12 159 ARG A O 1
ATOM 1260 N N . SER A 1 160 ? -6.447 -8.599 -17.449 1.00 95.06 160 SER A N 1
ATOM 1261 C CA . SER A 1 160 ? -6.438 -9.100 -16.079 1.00 95.06 160 SER A CA 1
ATOM 1262 C C . SER A 1 160 ? -6.099 -10.596 -16.057 1.00 95.06 160 SER A C 1
ATOM 1264 O O . SER A 1 160 ? -6.598 -11.343 -16.914 1.00 95.06 160 SER A O 1
ATOM 1266 N N . PRO A 1 161 ? -5.263 -11.057 -15.114 1.00 96.06 161 PRO A N 1
ATOM 1267 C CA . PRO A 1 161 ? -5.094 -12.479 -14.861 1.00 96.06 161 PRO A CA 1
ATOM 1268 C C . PRO A 1 161 ? -6.432 -13.093 -14.430 1.00 96.06 161 PRO A C 1
ATOM 1270 O O . PRO A 1 161 ? -7.301 -12.407 -13.898 1.00 96.06 161 PRO A O 1
ATOM 1273 N N . GLN A 1 162 ? -6.615 -14.380 -14.714 1.00 95.50 162 GLN A N 1
ATOM 1274 C CA . GLN A 1 162 ? -7.822 -15.127 -14.323 1.00 95.50 162 GLN A CA 1
ATOM 1275 C C . GLN A 1 162 ? -7.605 -15.969 -13.059 1.00 95.50 162 GLN A C 1
ATOM 1277 O O . GLN A 1 162 ? -8.550 -16.521 -12.509 1.00 95.50 162 GLN A O 1
ATOM 1282 N N . THR A 1 163 ? -6.356 -16.072 -12.613 1.00 96.06 163 THR A N 1
ATOM 1283 C CA . THR A 1 163 ? -5.928 -16.795 -11.417 1.00 96.06 163 THR A CA 1
ATOM 1284 C C . THR A 1 163 ? -4.946 -15.931 -10.649 1.00 96.06 163 THR A C 1
ATOM 1286 O O . THR A 1 163 ? -4.334 -15.028 -11.228 1.00 96.06 163 THR A O 1
ATOM 1289 N N . GLU A 1 164 ? -4.758 -16.245 -9.372 1.00 95.56 164 GLU A N 1
ATOM 1290 C CA . GLU A 1 164 ? -3.786 -15.558 -8.531 1.00 95.56 164 GLU A CA 1
ATOM 1291 C C . GLU A 1 164 ? -2.386 -15.545 -9.154 1.00 95.56 164 GLU A C 1
ATOM 1293 O O . GLU A 1 164 ? -1.972 -16.455 -9.883 1.00 95.56 164 GLU A O 1
ATOM 1298 N N . CYS A 1 165 ? -1.666 -14.462 -8.883 1.00 95.88 165 CYS A N 1
ATOM 1299 C CA . CYS A 1 165 ? -0.282 -14.310 -9.293 1.00 95.88 165 CYS A CA 1
ATOM 1300 C C . CYS A 1 165 ? 0.624 -15.227 -8.463 1.00 95.88 165 CYS A C 1
ATOM 1302 O O . CYS A 1 165 ? 0.309 -15.523 -7.314 1.00 95.88 165 CYS A O 1
ATOM 1304 N N . VAL A 1 166 ? 1.781 -15.621 -9.011 1.00 95.31 166 VAL A N 1
ATOM 1305 C CA . VAL A 1 166 ? 2.757 -16.465 -8.286 1.00 95.31 166 VAL A CA 1
ATOM 1306 C C . VAL A 1 166 ? 3.124 -15.864 -6.926 1.00 95.31 166 VAL A C 1
ATOM 1308 O O . VAL A 1 166 ? 3.272 -16.591 -5.947 1.00 95.31 166 VAL A O 1
ATOM 1311 N N . HIS A 1 167 ? 3.230 -14.536 -6.858 1.00 94.12 167 HIS A N 1
ATOM 1312 C CA . HIS A 1 167 ? 3.397 -13.814 -5.609 1.00 94.12 167 HIS A CA 1
ATOM 1313 C C . HIS A 1 167 ? 2.282 -12.779 -5.470 1.00 94.12 167 HIS A C 1
ATOM 1315 O O . HIS A 1 167 ? 2.278 -11.752 -6.155 1.00 94.12 167 HIS A O 1
ATOM 1321 N N . ALA A 1 168 ? 1.335 -13.045 -4.568 1.00 94.38 168 ALA A N 1
ATOM 1322 C CA . ALA A 1 168 ? 0.273 -12.097 -4.245 1.00 94.38 168 ALA A CA 1
ATOM 1323 C C . ALA A 1 168 ? 0.846 -10.790 -3.675 1.00 94.38 168 ALA A C 1
ATOM 1325 O O . A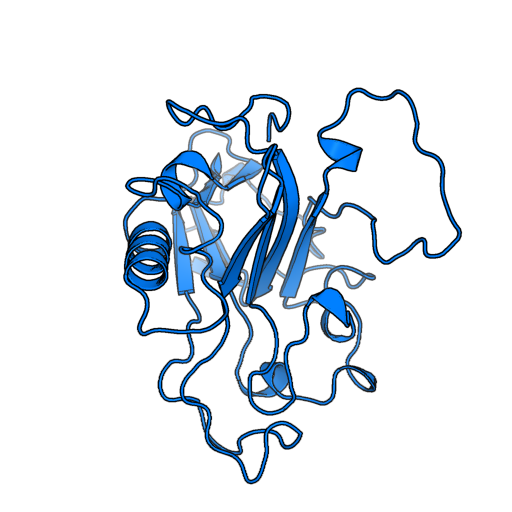LA 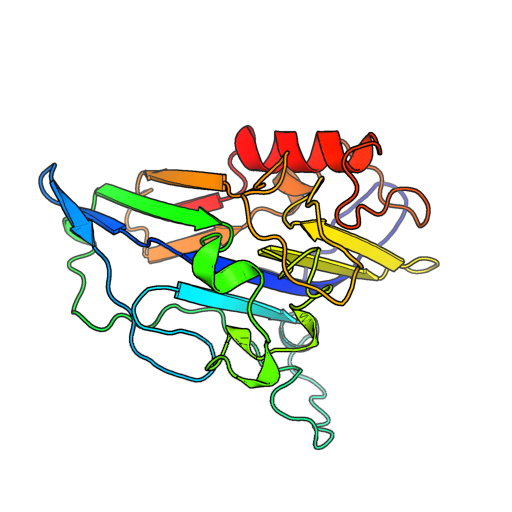A 1 168 ? 0.382 -9.719 -4.052 1.00 94.38 168 ALA A O 1
ATOM 1326 N N . ASN A 1 169 ? 1.895 -10.886 -2.842 1.00 94.94 169 ASN A N 1
ATOM 1327 C CA . ASN A 1 169 ? 2.552 -9.779 -2.129 1.00 94.94 169 ASN A CA 1
ATOM 1328 C C . ASN A 1 169 ? 1.616 -8.969 -1.213 1.00 94.94 169 ASN A C 1
ATOM 1330 O O . ASN A 1 169 ? 1.889 -7.810 -0.908 1.00 94.94 169 ASN A O 1
ATOM 1334 N N . THR A 1 170 ? 0.528 -9.587 -0.757 1.00 95.69 170 THR A N 1
ATOM 1335 C CA . THR A 1 170 ? -0.321 -9.085 0.326 1.00 95.69 170 THR A CA 1
ATOM 1336 C C . THR A 1 170 ? 0.306 -9.451 1.667 1.00 95.69 170 THR A C 1
ATOM 1338 O O . THR A 1 170 ? 0.626 -10.618 1.899 1.00 95.69 170 THR A O 1
ATOM 1341 N N . LEU A 1 171 ? 0.496 -8.469 2.548 1.00 97.12 171 LEU A N 1
ATOM 1342 C CA . LEU A 1 171 ? 1.129 -8.679 3.853 1.00 97.12 171 LEU A CA 1
ATOM 1343 C C . LEU A 1 171 ? 0.116 -8.468 4.975 1.00 97.12 171 LEU A C 1
ATOM 1345 O O . LEU A 1 171 ? -0.544 -7.434 5.021 1.00 97.12 171 LEU A O 1
ATOM 1349 N N . HIS A 1 172 ? 0.010 -9.427 5.890 1.00 97.44 172 HIS A N 1
ATOM 1350 C CA . HIS A 1 172 ? -0.904 -9.348 7.027 1.00 97.44 172 HIS A CA 1
ATOM 1351 C C . HIS A 1 172 ? -0.165 -8.855 8.269 1.00 97.44 172 HIS A C 1
ATOM 1353 O O . HIS A 1 172 ? 0.869 -9.406 8.643 1.00 97.44 172 HIS A O 1
ATOM 1359 N N . PHE A 1 173 ? -0.720 -7.844 8.929 1.00 97.81 173 PHE A N 1
ATOM 1360 C CA . PHE A 1 173 ? -0.170 -7.272 10.151 1.00 97.81 173 PHE A CA 1
ATOM 1361 C C . PHE A 1 173 ? -1.105 -7.538 11.328 1.00 97.81 173 PHE A C 1
ATOM 1363 O O . PHE A 1 173 ? -2.320 -7.397 11.206 1.00 97.81 173 PHE A O 1
ATOM 1370 N N . SER A 1 174 ? -0.523 -7.896 12.475 1.00 96.88 174 SER A N 1
ATOM 1371 C CA . SER A 1 174 ? -1.203 -8.002 13.769 1.00 96.88 174 SER A CA 1
ATOM 1372 C C . SER A 1 174 ? -0.405 -7.202 14.789 1.00 96.88 174 SER A C 1
ATOM 1374 O O . SER A 1 174 ? 0.664 -7.626 15.222 1.00 96.88 174 SER A O 1
ATOM 1376 N N . LEU A 1 175 ? -0.889 -6.007 15.115 1.00 95.88 175 LEU A N 1
ATOM 1377 C CA . LEU A 1 175 ? -0.182 -5.034 15.938 1.00 95.88 175 LEU A CA 1
ATOM 1378 C C . LEU A 1 175 ? -0.816 -4.968 17.323 1.00 95.88 175 LEU A C 1
ATOM 1380 O O . LEU A 1 175 ? -1.979 -4.586 17.455 1.00 95.88 175 LEU A O 1
ATOM 1384 N N . SER A 1 176 ? -0.043 -5.283 18.359 1.00 94.94 176 SER A N 1
ATOM 1385 C CA . SER A 1 176 ? -0.465 -5.066 19.744 1.00 94.94 176 SER A CA 1
ATOM 1386 C C . SER A 1 176 ? -0.496 -3.579 20.075 1.00 94.94 176 SER A C 1
ATOM 1388 O O . SER A 1 176 ? 0.459 -2.854 19.772 1.00 94.94 176 SER A O 1
ATOM 1390 N N . LYS A 1 177 ? -1.561 -3.139 20.748 1.00 93.25 177 LYS A N 1
ATOM 1391 C CA . LYS A 1 177 ? -1.707 -1.761 21.214 1.00 93.25 177 LYS A CA 1
ATOM 1392 C C . LYS A 1 177 ? -0.594 -1.405 22.195 1.00 93.25 177 LYS A C 1
ATOM 1394 O O . LYS A 1 177 ? -0.478 -2.017 23.255 1.00 93.25 177 LYS A O 1
ATOM 1399 N N . GLN A 1 178 ? 0.201 -0.390 21.872 1.00 89.94 178 GLN A N 1
ATOM 1400 C CA . GLN A 1 178 ? 1.153 0.192 22.812 1.00 89.94 178 GLN A CA 1
ATOM 1401 C C . GLN A 1 178 ? 0.462 1.304 23.613 1.00 89.94 178 GLN A C 1
ATOM 1403 O O . GLN A 1 178 ? -0.133 2.206 23.028 1.00 89.94 178 GLN A O 1
ATOM 1408 N N . GLN A 1 179 ? 0.574 1.282 24.947 1.00 79.94 179 GLN A N 1
ATOM 1409 C CA . GLN A 1 179 ? 0.103 2.369 25.829 1.00 79.94 179 GLN A CA 1
ATOM 1410 C C . GLN A 1 179 ? -1.375 2.762 25.555 1.00 79.94 179 GLN A C 1
ATOM 1412 O O . GLN A 1 179 ? -2.238 1.900 25.392 1.00 79.94 179 GLN A O 1
ATOM 1417 N N . GLN A 1 180 ? -1.688 4.062 25.495 1.00 76.94 180 GLN A N 1
ATOM 1418 C CA . GLN A 1 180 ? -2.999 4.602 25.107 1.00 76.94 180 GLN A CA 1
ATOM 1419 C C . GLN A 1 180 ? -3.178 4.690 23.581 1.00 76.94 180 GLN A C 1
ATOM 1421 O O . GLN A 1 180 ? -3.888 5.565 23.105 1.00 76.94 180 GLN A O 1
ATOM 1426 N N . GLY A 1 181 ? -2.541 3.813 22.804 1.00 76.19 181 GLY A N 1
ATOM 1427 C CA . GLY A 1 181 ? -2.344 4.049 21.382 1.00 76.19 181 GLY A CA 1
ATOM 1428 C C . GLY A 1 181 ? -3.587 4.322 20.535 1.00 76.19 181 GLY A C 1
ATOM 1429 O O . GLY A 1 181 ? -4.581 3.590 20.574 1.00 76.19 181 GLY A O 1
ATOM 1430 N N . GLU A 1 182 ? -3.493 5.390 19.746 1.00 84.44 182 GLU A N 1
ATOM 1431 C CA . GLU A 1 182 ? -4.537 5.913 18.853 1.00 84.44 182 GLU A CA 1
ATOM 1432 C C . GLU A 1 182 ? -4.027 6.059 17.411 1.00 84.44 182 GLU A C 1
ATOM 1434 O O . GLU A 1 182 ? -4.790 6.389 16.505 1.00 84.44 182 GLU A O 1
ATOM 1439 N N . ARG A 1 183 ? -2.727 5.846 17.176 1.00 89.38 183 ARG A N 1
ATOM 1440 C CA . ARG A 1 183 ? -2.057 6.138 15.911 1.00 89.38 183 ARG A CA 1
ATOM 1441 C C . ARG A 1 183 ? -1.364 4.907 15.359 1.00 89.38 183 ARG A C 1
ATOM 1443 O O . ARG A 1 183 ? -0.554 4.272 16.029 1.00 89.38 183 ARG A O 1
ATOM 1450 N N . LEU A 1 184 ? -1.610 4.646 14.083 1.00 91.44 184 LEU A N 1
ATOM 1451 C CA . LEU A 1 184 ? -0.768 3.772 13.282 1.00 91.44 184 LEU A CA 1
ATOM 1452 C C . LEU A 1 184 ? 0.456 4.564 12.802 1.00 91.44 184 LEU A C 1
ATOM 1454 O O . LEU A 1 184 ? 0.325 5.633 12.203 1.00 91.44 184 LEU A O 1
ATOM 1458 N N . ILE A 1 185 ? 1.647 4.053 13.081 1.00 91.31 185 ILE A N 1
ATOM 1459 C CA . ILE A 1 185 ? 2.925 4.643 12.690 1.00 91.31 185 ILE A CA 1
ATOM 1460 C C . ILE A 1 185 ? 3.581 3.755 11.647 1.00 91.31 185 ILE A C 1
ATOM 1462 O O . ILE A 1 185 ? 3.605 2.538 11.803 1.00 91.31 185 ILE A O 1
ATOM 1466 N N . VAL A 1 186 ? 4.139 4.388 10.616 1.00 92.56 186 VAL A N 1
ATOM 1467 C CA . VAL A 1 186 ? 4.982 3.742 9.607 1.00 92.56 186 VAL A CA 1
ATOM 1468 C C . VAL A 1 186 ? 6.416 4.222 9.804 1.00 92.56 186 VAL A C 1
ATOM 1470 O O . VAL A 1 186 ? 6.689 5.422 9.726 1.00 92.56 186 VAL A O 1
ATOM 1473 N N . HIS A 1 187 ? 7.316 3.288 10.085 1.00 92.31 187 HIS A N 1
ATOM 1474 C CA . HIS A 1 187 ? 8.738 3.514 10.332 1.00 92.31 187 HIS A CA 1
ATOM 1475 C C . HIS A 1 187 ? 9.529 3.338 9.037 1.00 92.31 187 HIS A C 1
ATOM 1477 O O . HIS A 1 187 ? 9.830 2.218 8.620 1.00 92.31 187 HIS A O 1
ATOM 1483 N N . LEU A 1 188 ? 9.835 4.452 8.368 1.00 91.00 188 LEU A N 1
ATOM 1484 C CA . LEU A 1 188 ? 10.590 4.421 7.112 1.00 91.00 188 LEU A CA 1
ATOM 1485 C C . LEU A 1 188 ? 12.069 4.093 7.313 1.00 91.00 188 LEU A C 1
ATOM 1487 O O . LEU A 1 188 ? 12.663 3.450 6.461 1.00 91.00 188 LEU A O 1
ATOM 1491 N N . ASP A 1 189 ? 12.644 4.475 8.446 1.00 89.06 189 ASP A N 1
ATOM 1492 C CA . ASP A 1 189 ? 13.981 4.059 8.869 1.00 89.06 189 ASP A CA 1
ATOM 1493 C C . ASP A 1 189 ? 14.097 2.530 8.941 1.00 89.06 189 ASP A C 1
ATOM 1495 O O . ASP A 1 189 ? 15.046 1.957 8.411 1.00 89.06 189 ASP A O 1
ATOM 1499 N N . LYS A 1 190 ? 13.088 1.856 9.505 1.00 93.94 190 LYS A N 1
ATOM 1500 C CA . LYS A 1 190 ? 13.042 0.388 9.551 1.00 93.94 190 LYS A CA 1
ATOM 1501 C C . LYS A 1 190 ? 12.759 -0.240 8.190 1.00 93.94 190 LYS A C 1
ATOM 1503 O O . LYS A 1 190 ? 13.325 -1.281 7.873 1.00 93.94 190 LYS A O 1
ATOM 1508 N N . LEU A 1 191 ? 11.909 0.390 7.374 1.00 95.00 191 LEU A N 1
ATOM 1509 C CA . LEU A 1 191 ? 11.636 -0.070 6.009 1.00 95.00 191 LEU A CA 1
ATOM 1510 C C . LEU A 1 191 ? 12.896 -0.018 5.137 1.00 95.00 191 LEU A C 1
ATOM 1512 O O . LEU A 1 191 ? 13.131 -0.926 4.346 1.00 95.00 191 LEU A O 1
ATOM 1516 N N . LEU A 1 192 ? 13.700 1.034 5.277 1.00 93.31 192 LEU A N 1
ATOM 1517 C CA . LEU A 1 192 ? 14.886 1.285 4.456 1.00 93.31 192 LEU A CA 1
ATOM 1518 C C . LEU A 1 192 ? 16.177 0.738 5.085 1.00 93.31 192 LEU A C 1
ATOM 1520 O O . LEU A 1 192 ? 17.260 0.921 4.531 1.00 93.31 192 LEU A O 1
ATOM 1524 N N . GLN A 1 193 ? 16.080 0.056 6.228 1.00 92.62 193 GLN A N 1
ATOM 1525 C CA . GLN A 1 193 ? 17.231 -0.479 6.941 1.00 92.62 193 GLN A CA 1
ATOM 1526 C C . GLN A 1 193 ? 18.065 -1.404 6.041 1.00 92.62 193 GLN A C 1
ATOM 1528 O O . GLN A 1 193 ? 17.539 -2.307 5.391 1.00 92.62 193 GLN A O 1
ATOM 1533 N N . GLY A 1 194 ? 19.382 -1.183 6.017 1.00 91.31 194 GLY A N 1
ATOM 1534 C CA . GLY A 1 194 ? 20.312 -1.971 5.202 1.00 91.31 194 GLY A CA 1
ATOM 1535 C C . GLY A 1 194 ? 20.373 -1.568 3.724 1.00 91.31 194 GLY A C 1
ATOM 1536 O O . GLY A 1 194 ? 20.990 -2.285 2.937 1.00 91.31 194 GLY A O 1
ATOM 1537 N N . LEU A 1 195 ? 19.763 -0.442 3.332 1.00 91.00 195 LEU A N 1
ATOM 1538 C CA . LEU A 1 195 ? 19.829 0.092 1.972 1.00 91.00 195 LEU A CA 1
ATOM 1539 C C . LEU A 1 195 ? 20.516 1.456 1.927 1.00 91.00 195 LEU A C 1
ATOM 1541 O O . LEU A 1 195 ? 20.076 2.414 2.553 1.00 91.00 195 LEU A O 1
ATOM 1545 N N . GLU A 1 196 ? 21.533 1.565 1.078 1.00 89.19 196 GLU A N 1
ATOM 1546 C CA . GLU A 1 196 ? 22.065 2.851 0.626 1.00 89.19 196 GLU A CA 1
ATOM 1547 C C . GLU A 1 196 ? 21.313 3.278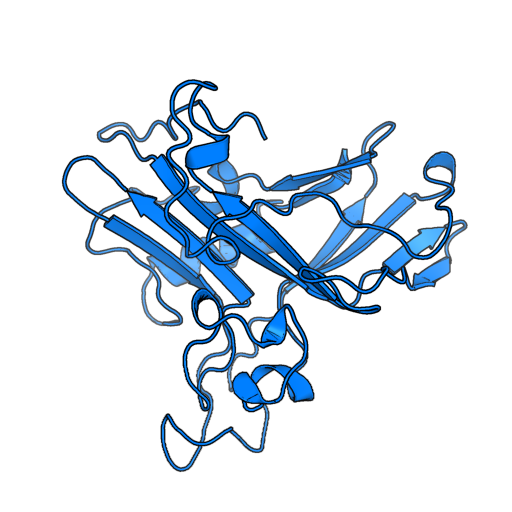 -0.637 1.00 89.19 196 GLU A C 1
ATOM 1549 O O . GLU A 1 196 ? 21.531 2.726 -1.720 1.00 89.19 196 GLU A O 1
ATOM 1554 N N . LEU A 1 197 ? 20.371 4.211 -0.511 1.00 88.81 197 LEU A N 1
ATOM 1555 C CA . LEU A 1 197 ? 19.513 4.629 -1.624 1.00 88.81 197 LEU A CA 1
ATOM 1556 C C . LEU A 1 197 ? 20.331 5.262 -2.760 1.00 88.81 197 LEU A C 1
ATOM 1558 O O . LEU A 1 197 ? 21.189 6.109 -2.525 1.00 88.81 197 LEU A O 1
ATOM 1562 N N . ASN A 1 198 ? 20.060 4.852 -4.001 1.00 87.25 198 ASN A N 1
ATOM 1563 C CA . ASN A 1 198 ? 20.652 5.424 -5.214 1.00 87.25 198 ASN A CA 1
ATOM 1564 C C . ASN A 1 198 ? 19.787 5.121 -6.451 1.00 87.25 198 ASN A C 1
ATOM 1566 O O . ASN A 1 198 ? 18.930 4.234 -6.420 1.00 87.25 198 ASN A O 1
ATOM 1570 N N . GLY A 1 199 ? 20.042 5.780 -7.585 1.00 82.69 199 GLY A N 1
ATOM 1571 C CA . GLY A 1 199 ? 19.247 5.584 -8.805 1.00 82.69 199 GLY A CA 1
ATOM 1572 C C . GLY A 1 199 ? 19.196 4.141 -9.349 1.00 82.69 199 GLY A C 1
ATOM 1573 O O . GLY A 1 199 ? 18.311 3.808 -10.137 1.00 82.69 199 GLY A O 1
ATOM 1574 N N . ARG A 1 200 ? 20.096 3.237 -8.928 1.00 86.75 200 ARG A N 1
ATOM 1575 C CA . ARG A 1 200 ? 20.180 1.856 -9.450 1.00 86.75 200 ARG A CA 1
ATOM 1576 C C . ARG A 1 200 ? 19.410 0.830 -8.622 1.00 86.75 200 ARG A C 1
ATOM 1578 O O . ARG A 1 200 ? 19.066 -0.229 -9.150 1.00 86.75 200 ARG A O 1
ATOM 1585 N N . ASN A 1 201 ? 19.116 1.123 -7.355 1.00 90.06 201 ASN A N 1
ATOM 1586 C CA . ASN A 1 201 ? 18.499 0.163 -6.435 1.00 90.06 201 ASN A CA 1
ATOM 1587 C C . ASN A 1 201 ? 17.014 0.430 -6.137 1.00 90.06 201 ASN A C 1
ATOM 1589 O O . ASN A 1 201 ? 16.469 -0.161 -5.204 1.00 90.06 201 ASN A O 1
ATOM 1593 N N . SER A 1 202 ? 16.337 1.232 -6.968 1.00 93.06 202 SER A N 1
ATOM 1594 C CA . SER A 1 202 ? 14.869 1.326 -6.963 1.00 93.06 202 SER A CA 1
ATOM 1595 C C . SER A 1 202 ? 14.213 -0.041 -7.185 1.00 93.06 202 SER A C 1
ATOM 1597 O O . SER A 1 202 ? 14.667 -0.846 -8.014 1.00 93.06 202 SER A O 1
ATOM 1599 N N . CYS A 1 203 ? 13.103 -0.261 -6.489 1.00 93.81 203 CYS A N 1
ATOM 1600 C CA . CYS A 1 203 ? 12.322 -1.485 -6.502 1.00 93.81 203 CYS A CA 1
ATOM 1601 C C . CYS A 1 203 ? 10.921 -1.241 -7.084 1.00 93.81 203 CYS A C 1
ATOM 1603 O O . CYS A 1 203 ? 10.078 -0.624 -6.443 1.00 93.81 203 CYS A O 1
ATOM 1605 N N . LEU A 1 204 ? 10.645 -1.733 -8.294 1.00 91.38 204 LEU A N 1
ATOM 1606 C CA . LEU A 1 204 ? 9.372 -1.497 -8.989 1.00 91.38 204 LEU A CA 1
ATOM 1607 C C . LEU A 1 204 ? 8.688 -2.822 -9.332 1.00 91.38 204 LEU A C 1
ATOM 1609 O O . LEU A 1 204 ? 8.912 -3.345 -10.420 1.00 91.38 204 LEU A O 1
ATOM 1613 N N . MET A 1 205 ? 7.888 -3.382 -8.416 1.00 80.19 205 MET A N 1
ATOM 1614 C CA . MET A 1 205 ? 7.174 -4.661 -8.608 1.00 80.19 205 MET A CA 1
ATOM 1615 C C . MET A 1 205 ? 8.044 -5.798 -9.203 1.00 80.19 205 MET A C 1
ATOM 1617 O O . MET A 1 205 ? 7.547 -6.668 -9.917 1.00 80.19 205 MET A O 1
AT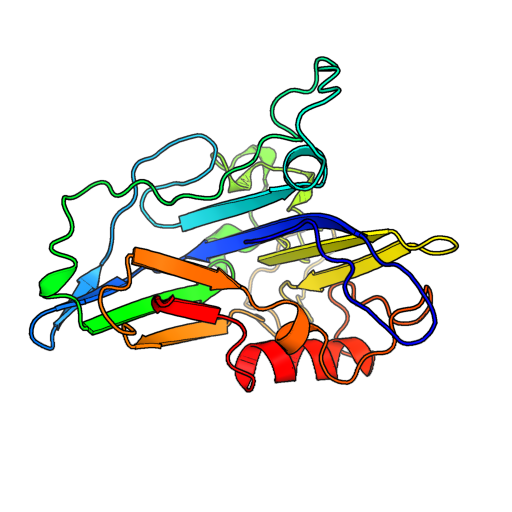OM 1621 N N . GLN A 1 206 ? 9.357 -5.789 -8.955 1.00 68.31 206 GLN A N 1
ATOM 1622 C CA . GLN A 1 206 ? 10.322 -6.739 -9.518 1.00 68.31 206 GLN A CA 1
ATOM 1623 C C . GLN A 1 206 ? 10.971 -7.523 -8.386 1.00 68.31 206 GLN A C 1
ATOM 1625 O O . GLN A 1 206 ? 11.649 -6.956 -7.545 1.00 68.31 206 GLN A O 1
ATOM 1630 N N . SER A 1 207 ? 10.759 -8.831 -8.344 1.00 64.81 207 SER A N 1
ATOM 1631 C CA . SER A 1 207 ? 11.190 -9.674 -7.224 1.00 64.81 207 SER A CA 1
ATOM 1632 C C . SER A 1 207 ? 12.675 -10.064 -7.246 1.00 64.81 207 SER A C 1
ATOM 1634 O O . SER A 1 207 ? 13.170 -10.617 -6.267 1.00 64.81 207 SER A O 1
ATOM 1636 N N . ASP A 1 208 ? 13.397 -9.814 -8.340 1.00 70.25 208 ASP A N 1
ATOM 1637 C CA . ASP A 1 208 ? 14.759 -10.319 -8.560 1.00 70.25 208 ASP A CA 1
ATOM 1638 C C . ASP A 1 208 ? 15.876 -9.366 -8.105 1.00 70.25 208 ASP A C 1
ATOM 1640 O O . ASP A 1 208 ? 17.021 -9.792 -7.947 1.00 70.25 208 ASP A O 1
ATOM 1644 N N . LYS A 1 209 ? 15.568 -8.094 -7.828 1.00 85.00 209 LYS A N 1
ATOM 1645 C CA . LYS A 1 209 ? 16.545 -7.158 -7.260 1.00 85.00 209 LYS A CA 1
ATOM 1646 C C . LYS A 1 209 ? 16.754 -7.415 -5.769 1.00 85.00 209 LYS A C 1
ATOM 1648 O O . LYS A 1 209 ? 15.796 -7.467 -4.999 1.00 85.00 209 LYS A O 1
ATOM 1653 N N . THR A 1 210 ? 18.013 -7.431 -5.332 1.00 91.75 210 THR A N 1
ATOM 1654 C CA . THR A 1 210 ? 18.377 -7.540 -3.907 1.00 91.75 210 THR A CA 1
ATOM 1655 C C . THR A 1 210 ? 17.717 -6.458 -3.052 1.00 91.75 210 THR A C 1
ATOM 1657 O O . THR A 1 210 ? 17.261 -6.751 -1.952 1.00 91.75 210 THR A O 1
ATOM 1660 N N . SER A 1 211 ? 17.580 -5.226 -3.559 1.00 93.81 211 SER A N 1
ATOM 1661 C CA . SER A 1 211 ? 16.891 -4.164 -2.816 1.00 93.81 211 SER A CA 1
ATOM 1662 C C . SER A 1 211 ? 15.419 -4.480 -2.560 1.00 93.81 211 SER A C 1
ATOM 1664 O O . SER A 1 211 ? 14.933 -4.226 -1.467 1.00 93.81 211 SER A O 1
ATOM 1666 N N . CYS A 1 212 ? 14.722 -5.101 -3.514 1.00 94.19 212 CYS A N 1
ATOM 1667 C CA . CYS A 1 212 ? 13.346 -5.548 -3.314 1.00 94.19 212 CYS A CA 1
ATOM 1668 C C . CYS A 1 212 ? 13.238 -6.643 -2.254 1.00 94.19 212 CYS A C 1
ATOM 1670 O O . CYS A 1 212 ? 12.311 -6.621 -1.453 1.00 94.19 212 CYS A O 1
ATOM 1672 N N . GLN A 1 213 ? 14.192 -7.575 -2.215 1.00 92.62 213 GLN A N 1
ATOM 1673 C CA . GLN A 1 213 ? 14.226 -8.635 -1.203 1.00 92.62 213 GLN A CA 1
ATOM 1674 C C . GLN A 1 213 ? 14.448 -8.065 0.203 1.00 92.62 213 GLN A C 1
ATOM 1676 O O . GLN A 1 213 ? 13.736 -8.446 1.129 1.00 92.62 213 GLN A O 1
ATOM 1681 N N . VAL A 1 214 ? 15.372 -7.107 0.346 1.00 95.12 214 VAL A N 1
ATOM 1682 C CA . VAL A 1 214 ? 15.609 -6.397 1.614 1.00 95.12 214 VAL A CA 1
ATOM 1683 C C . VAL A 1 214 ? 14.359 -5.633 2.050 1.00 95.12 214 VAL A C 1
ATOM 1685 O O . VAL A 1 214 ? 13.919 -5.797 3.180 1.00 95.12 214 VAL A O 1
ATOM 1688 N N . LEU A 1 215 ? 13.728 -4.864 1.154 1.00 95.50 215 LEU A N 1
ATOM 1689 C CA . LEU A 1 215 ? 12.495 -4.125 1.466 1.00 95.50 215 LEU A CA 1
ATOM 1690 C C . LEU A 1 215 ? 11.358 -5.056 1.900 1.00 95.50 215 LEU A C 1
ATOM 1692 O O . LEU A 1 215 ? 10.637 -4.744 2.846 1.00 95.50 215 LEU A O 1
ATOM 1696 N N . MET A 1 216 ? 11.204 -6.201 1.229 1.00 94.38 216 MET A N 1
ATOM 1697 C CA . MET A 1 216 ? 10.194 -7.194 1.591 1.00 94.38 216 MET A CA 1
ATOM 1698 C C . MET A 1 216 ? 10.466 -7.823 2.957 1.00 94.38 216 MET A C 1
ATOM 1700 O O . MET A 1 216 ? 9.536 -7.904 3.753 1.00 94.38 216 MET A O 1
ATOM 1704 N N . SER A 1 217 ? 11.713 -8.204 3.256 1.00 95.12 217 SER A N 1
ATOM 1705 C CA . SER A 1 217 ? 12.078 -8.717 4.586 1.00 95.12 217 SER A CA 1
ATOM 1706 C C . SER A 1 217 ? 11.885 -7.653 5.667 1.00 95.12 217 SER A C 1
ATOM 1708 O O . SER A 1 217 ? 11.323 -7.930 6.720 1.00 95.12 217 SER A O 1
ATOM 1710 N N . ASN A 1 218 ? 12.235 -6.395 5.393 1.00 96.38 218 ASN A N 1
ATOM 1711 C CA . ASN A 1 218 ? 12.010 -5.308 6.342 1.00 96.38 218 ASN A CA 1
ATOM 1712 C C . ASN A 1 218 ? 10.513 -5.121 6.643 1.00 96.38 218 ASN A C 1
ATOM 1714 O O . ASN A 1 218 ? 10.139 -4.950 7.805 1.00 96.38 218 ASN A O 1
ATOM 1718 N N . LEU A 1 219 ? 9.645 -5.191 5.624 1.00 95.25 219 LEU A N 1
ATOM 1719 C CA . LEU A 1 219 ? 8.192 -5.121 5.810 1.00 95.25 219 LEU A CA 1
ATOM 1720 C C . LEU A 1 219 ? 7.645 -6.261 6.676 1.00 95.25 219 LEU A C 1
ATOM 1722 O O . LEU A 1 219 ? 6.706 -6.017 7.434 1.00 95.25 219 LEU A O 1
ATOM 1726 N N . THR A 1 220 ? 8.196 -7.472 6.568 1.00 92.38 220 THR A N 1
ATOM 1727 C CA . THR A 1 220 ? 7.717 -8.635 7.330 1.00 92.38 220 THR A CA 1
ATOM 1728 C C . THR A 1 220 ? 8.314 -8.717 8.732 1.00 92.38 220 THR A C 1
ATOM 1730 O O . THR A 1 220 ? 7.601 -9.072 9.669 1.00 92.38 220 THR A O 1
ATOM 1733 N N . ASP A 1 221 ? 9.584 -8.340 8.899 1.00 90.81 221 ASP A N 1
ATOM 1734 C CA . ASP A 1 221 ? 10.378 -8.762 10.060 1.00 90.81 221 ASP A CA 1
ATOM 1735 C C . ASP A 1 221 ? 10.795 -7.601 10.978 1.00 90.81 221 ASP A C 1
ATOM 1737 O O . ASP A 1 221 ? 11.036 -7.811 12.167 1.00 90.81 221 ASP A O 1
ATOM 1741 N N . ASN A 1 222 ? 10.835 -6.358 10.481 1.00 86.38 222 ASN A N 1
ATOM 1742 C CA . ASN A 1 222 ? 11.417 -5.231 11.228 1.00 86.38 222 ASN A CA 1
ATOM 1743 C C . ASN A 1 222 ? 10.393 -4.337 11.935 1.00 86.38 222 ASN A C 1
ATOM 1745 O O . ASN A 1 222 ? 10.740 -3.258 12.410 1.00 86.38 222 ASN A O 1
ATOM 1749 N N . GLY A 1 223 ? 9.124 -4.742 12.037 1.00 90.75 223 GLY A N 1
ATOM 1750 C CA . GLY A 1 223 ? 8.109 -3.942 12.735 1.00 90.75 223 GLY A CA 1
ATOM 1751 C C . GLY A 1 223 ? 7.972 -2.534 12.142 1.00 90.75 223 GLY A C 1
ATOM 1752 O O . GLY A 1 223 ? 8.039 -1.535 12.869 1.00 90.75 223 GLY A O 1
ATOM 1753 N N . VAL A 1 224 ? 7.842 -2.472 10.808 1.00 95.44 224 VAL A N 1
ATOM 1754 C CA . VAL A 1 224 ? 7.638 -1.233 10.032 1.00 95.44 224 VAL A CA 1
ATOM 1755 C C . VAL A 1 224 ? 6.355 -0.525 10.451 1.00 95.44 224 VAL A C 1
ATOM 1757 O O . VAL A 1 224 ? 6.319 0.702 10.474 1.00 95.44 224 VAL A O 1
ATOM 1760 N N . PHE A 1 225 ? 5.323 -1.276 10.830 1.00 95.62 225 PHE A N 1
ATOM 1761 C CA . PHE A 1 225 ? 4.103 -0.721 11.398 1.00 95.62 225 PHE A CA 1
ATOM 1762 C C . PHE A 1 225 ? 4.074 -0.887 12.917 1.00 95.62 225 PHE A C 1
ATOM 1764 O O . PHE A 1 225 ? 4.406 -1.945 13.447 1.00 95.62 225 PHE A O 1
ATOM 1771 N N . GLU A 1 226 ? 3.641 0.159 13.615 1.00 94.25 226 GLU A N 1
ATOM 1772 C CA . GLU A 1 226 ? 3.459 0.173 15.068 1.00 94.25 226 GLU A CA 1
ATOM 1773 C C . GLU A 1 226 ? 2.140 0.862 15.418 1.00 94.25 226 GLU A C 1
ATOM 1775 O O . GLU A 1 226 ? 1.792 1.879 14.816 1.00 94.25 226 GLU A O 1
ATOM 1780 N N . TRP A 1 227 ? 1.420 0.344 16.414 1.00 92.69 227 TRP A N 1
ATOM 1781 C CA . TRP A 1 227 ? 0.214 0.980 16.937 1.00 92.69 227 TRP A CA 1
ATOM 1782 C C . TRP A 1 227 ? 0.467 1.582 18.326 1.00 92.69 227 TRP A C 1
ATOM 1784 O O . TRP A 1 227 ? 0.669 0.836 19.284 1.00 92.69 227 TRP A O 1
ATOM 1794 N N . ARG A 1 228 ? 0.469 2.919 18.433 1.00 87.62 228 ARG A N 1
ATOM 1795 C CA . ARG A 1 228 ? 0.850 3.668 19.646 1.00 87.62 228 ARG A CA 1
ATOM 1796 C C . ARG A 1 228 ? 0.118 4.991 19.841 1.00 87.62 228 ARG A C 1
ATOM 1798 O O . ARG A 1 228 ? -0.668 5.399 18.959 1.00 87.62 228 ARG A O 1
#

Radius of gyration: 17.85 Å; Cα contacts (8 Å, |Δi|>4): 470; chains: 1; bounding box: 45×45×48 Å

Foldseek 3Di:
DQQQDFPDDPPWGKHWAKKKAKWFQKWFDFPNDTGGFFFPDDQADHRTMGIFMDGVCNNDDPPDDPDDPPNPLGDGDFDTHTPDDDPLVRTFKIKTKLADDLVLQLDDLCPDGHPSVRPVQADFSQFGGFRIWIWMDIPPAIAIETFTAPQGDDPDRNHHGPDGHPGGRIDMDIETADDSFDHKAFAVCLLCPPDDDDRPQHHHNDCPGPSNVSNSCSVHPVCRIHTD

Nearest PDB structures (foldseek):
  7l6g-assembly2_B  TM=7.978E-01  e=4.857E-11  Methylosinus trichosporium OB3b
  7s9y-assembly1_A  TM=1.540E-01  e=5.499E-01  Helicobacter hepaticus
  7sbv-assembly1_A  TM=1.281E-01  e=1.990E+00  Human coronavirus OC43
  7sb4-assembly1_B  TM=1.210E-01  e=1.401E+00  Human coronavirus OC43

Organism: NCBI:txid1799789

Mean predicted aligned error: 6.67 Å